Protein AF-A0A3B0N8E3-F1 (afdb_monomer)

Organism: Theileria annulata (NCBI:txid5874)

Solvent-accessible surface area (backbone atoms only — not comparable to full-atom values): 9309 Å² total; per-residue (Å²): 130,85,78,76,80,72,82,86,49,81,41,72,20,71,66,46,50,49,55,59,74,58,39,76,48,77,34,85,75,50,71,50,40,53,53,11,42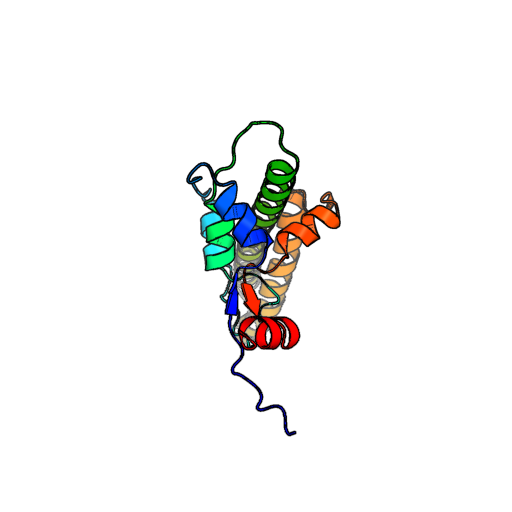,71,71,38,75,70,74,89,73,95,67,61,69,57,64,37,39,69,52,51,48,58,54,53,32,47,24,66,68,90,67,96,42,75,65,56,51,53,53,48,41,20,35,51,38,40,45,41,58,28,31,18,45,46,32,18,51,49,20,22,52,50,31,36,51,50,43,54,59,72,43,61,90,52,57,69,68,56,48,67,64,48,36,62,60,42,18,51,50,21,23,55,51,16,37,52,51,19,32,54,75,62,43,57,79,77,54,54,70,64,42,55,48,53,40,46,57,34,50,38,34,67,60,50,72,66,57,48,50,62,69,62,75,108

Radius of gyration: 21.3 Å; Cα contacts (8 Å, |Δi|>4): 200; chains: 1; bounding box: 49×53×56 Å

pLDDT: mean 91.15, std 8.38, range [44.16, 97.12]

Sequence (170 aa):
MEKTKLPSVVVPSDVTICENLYSTGTRELTLMEKLGLLLTPNPVRFNYTKNDRLELQSVLTKKYSDDPDYITDILLKRQKSISKQVSAKVFSLVGFLGSTVLTLYSLRYHSIKTKVLVTPFSSYFGYLVGQQAGNLYYGRWSEYGQERALGKLPAKRFLTQEEIDQYSNK

Structure (mmCIF, N/CA/C/O backbone):
data_AF-A0A3B0N8E3-F1
#
_entry.id   AF-A0A3B0N8E3-F1
#
loop_
_atom_site.group_PDB
_atom_site.id
_atom_site.type_symbol
_atom_site.label_atom_id
_atom_site.label_alt_id
_atom_site.label_comp_id
_atom_site.label_asym_id
_atom_site.label_entity_id
_atom_site.label_seq_id
_atom_site.pdbx_PDB_ins_code
_atom_site.Cartn_x
_atom_site.Cartn_y
_atom_site.Cartn_z
_atom_site.occupancy
_atom_site.B_iso_or_equiv
_atom_site.auth_seq_id
_atom_site.auth_comp_id
_atom_site.auth_asym_id
_atom_site.auth_atom_id
_atom_site.pdbx_PDB_model_num
ATOM 1 N N . MET A 1 1 ? -19.081 -38.202 18.956 1.00 44.16 1 MET A N 1
ATOM 2 C CA . MET A 1 1 ? -19.845 -37.121 18.307 1.00 44.16 1 MET A CA 1
ATOM 3 C C . MET A 1 1 ? -18.935 -36.473 17.289 1.00 44.16 1 MET A C 1
ATOM 5 O O . MET A 1 1 ? -17.970 -35.822 17.671 1.00 44.16 1 MET A O 1
ATOM 9 N N . GLU A 1 2 ? -19.167 -36.749 16.012 1.00 48.38 2 GLU A N 1
ATOM 10 C CA . GLU A 1 2 ? -18.473 -36.072 14.920 1.00 48.38 2 GLU A CA 1
ATOM 11 C C . GLU A 1 2 ? -18.925 -34.606 14.955 1.00 48.38 2 GLU A C 1
ATOM 13 O O . GLU A 1 2 ? -20.099 -34.320 14.730 1.00 48.38 2 GLU A O 1
ATOM 18 N N . LYS A 1 3 ? -18.042 -33.683 15.368 1.00 59.16 3 LYS A N 1
ATOM 19 C CA . LYS A 1 3 ? -18.347 -32.248 15.307 1.00 59.16 3 LYS A CA 1
ATOM 20 C C . LYS A 1 3 ? -18.538 -31.909 13.831 1.00 59.16 3 LYS A C 1
ATOM 22 O O . LYS A 1 3 ? -17.559 -31.795 13.095 1.00 59.16 3 LYS A O 1
ATOM 27 N N . THR A 1 4 ? -19.786 -31.777 13.392 1.00 60.94 4 THR A N 1
ATOM 28 C CA . THR A 1 4 ? -20.120 -31.236 12.075 1.00 60.94 4 THR A CA 1
ATOM 29 C C . THR A 1 4 ? -19.433 -29.885 11.946 1.00 60.94 4 THR A C 1
ATOM 31 O O . THR A 1 4 ? -19.741 -28.956 12.692 1.00 60.94 4 THR A O 1
ATOM 34 N N . LYS A 1 5 ? -18.446 -29.796 11.052 1.00 65.50 5 LYS A N 1
ATOM 35 C CA . LYS A 1 5 ? -17.660 -28.582 10.846 1.00 65.50 5 LYS A CA 1
ATOM 36 C C . LYS A 1 5 ? -18.588 -27.498 10.302 1.00 65.50 5 LYS A C 1
ATOM 38 O O . LYS A 1 5 ? -18.971 -27.539 9.135 1.00 65.50 5 LYS A O 1
ATOM 43 N N . LEU A 1 6 ? -18.983 -26.571 11.169 1.00 67.06 6 LEU A N 1
ATOM 44 C CA . LEU A 1 6 ? -19.805 -25.426 10.792 1.00 67.06 6 LEU A CA 1
ATOM 45 C C . LEU A 1 6 ? -19.071 -24.586 9.726 1.00 67.06 6 LEU A C 1
ATOM 47 O O . LEU A 1 6 ? -17.834 -24.548 9.711 1.00 67.06 6 LEU A O 1
ATOM 51 N N . PRO A 1 7 ? -19.804 -23.943 8.800 1.00 75.62 7 PRO A N 1
ATOM 52 C CA . PRO A 1 7 ? -19.192 -23.126 7.760 1.00 75.62 7 PRO A CA 1
ATOM 53 C C . PRO A 1 7 ? -18.408 -21.956 8.373 1.00 75.62 7 PRO A C 1
ATOM 55 O O . PRO A 1 7 ? -18.846 -21.332 9.337 1.00 75.62 7 PRO A O 1
ATOM 58 N N . SER A 1 8 ? -17.243 -21.639 7.802 1.00 81.00 8 SER A N 1
ATOM 59 C CA . SER A 1 8 ? -16.392 -20.548 8.289 1.00 81.00 8 SER A CA 1
ATOM 60 C C . SER A 1 8 ? -17.045 -19.186 8.041 1.00 81.00 8 SER A C 1
ATOM 62 O O . SER A 1 8 ? -17.257 -18.803 6.888 1.00 81.00 8 SER A O 1
ATOM 64 N N . VAL A 1 9 ? -17.312 -18.433 9.108 1.00 87.06 9 VAL A N 1
ATOM 65 C CA . VAL A 1 9 ? -17.920 -17.095 9.040 1.00 87.06 9 VAL A CA 1
ATOM 66 C C . VAL A 1 9 ? -16.835 -16.015 9.044 1.00 87.06 9 VAL A C 1
ATOM 68 O O . VAL A 1 9 ? -15.879 -16.085 9.820 1.00 87.06 9 VAL A O 1
ATOM 71 N N . VAL A 1 10 ? -16.977 -15.012 8.171 1.00 90.25 10 VAL A N 1
ATOM 72 C CA . VAL A 1 10 ? -16.068 -13.856 8.071 1.00 90.25 10 VAL A CA 1
ATOM 73 C C . VAL A 1 10 ? -16.615 -12.695 8.891 1.00 90.25 10 VAL A C 1
ATOM 75 O O . VAL A 1 10 ? -17.762 -12.297 8.707 1.00 90.25 10 VAL A O 1
ATOM 78 N N . VAL A 1 11 ? -15.775 -12.118 9.746 1.00 91.75 11 VAL A N 1
ATOM 79 C CA . VAL A 1 11 ? -16.134 -11.033 10.671 1.00 91.75 11 VAL A CA 1
ATOM 80 C C . VAL A 1 11 ? -15.070 -9.926 10.593 1.00 91.75 11 VAL A C 1
ATOM 82 O O . VAL A 1 11 ? -13.907 -10.218 10.280 1.00 91.75 11 VAL A O 1
ATOM 85 N N . PRO A 1 12 ? -15.423 -8.639 10.800 1.00 93.38 12 PRO A N 1
ATOM 86 C CA . PRO A 1 12 ? -14.424 -7.583 10.968 1.00 93.38 12 PRO A CA 1
ATOM 87 C C . PRO A 1 12 ? -13.475 -7.907 12.127 1.00 93.38 12 PRO A C 1
ATOM 89 O O . PRO A 1 12 ? -13.876 -8.492 13.129 1.00 93.38 12 PRO A O 1
ATOM 92 N N . SER A 1 13 ? -12.207 -7.529 11.995 1.00 92.81 13 SER A N 1
ATOM 93 C CA . SER A 1 13 ? -11.279 -7.623 13.119 1.00 92.81 13 SER A CA 1
ATOM 94 C C . SER A 1 13 ? -11.577 -6.547 14.161 1.00 92.81 13 SER A C 1
ATOM 96 O O . SER A 1 13 ? -12.140 -5.498 13.842 1.00 92.81 13 SER A O 1
ATOM 98 N N . ASP A 1 14 ? -11.140 -6.778 15.397 1.00 93.00 14 ASP A N 1
ATOM 99 C CA . ASP A 1 14 ? -11.356 -5.858 16.520 1.00 93.00 14 ASP A CA 1
ATOM 100 C C . ASP A 1 14 ? -10.822 -4.455 16.213 1.00 93.00 14 ASP A C 1
ATOM 102 O O . ASP A 1 14 ? -11.459 -3.456 16.525 1.00 93.00 14 ASP A O 1
ATOM 106 N N . VAL A 1 15 ? -9.699 -4.369 15.493 1.00 93.12 15 VAL A N 1
ATOM 107 C CA . VAL A 1 15 ? -9.143 -3.090 15.033 1.00 93.12 15 VAL A CA 1
ATOM 108 C C . VAL A 1 15 ? -10.120 -2.370 14.113 1.00 93.12 15 VAL A C 1
ATOM 110 O O . VAL A 1 15 ? -10.340 -1.178 14.280 1.00 93.12 15 VAL A O 1
ATOM 113 N N . THR A 1 16 ? -10.741 -3.070 13.165 1.00 94.31 16 THR A N 1
ATOM 114 C CA . THR A 1 16 ? -11.735 -2.469 12.267 1.00 94.31 16 THR A CA 1
ATOM 115 C C . THR A 1 16 ? -13.002 -2.048 13.008 1.00 94.31 16 THR A C 1
ATOM 117 O O . THR A 1 16 ? -13.593 -1.028 12.650 1.00 94.31 16 THR A O 1
ATOM 120 N N . ILE A 1 17 ? -13.3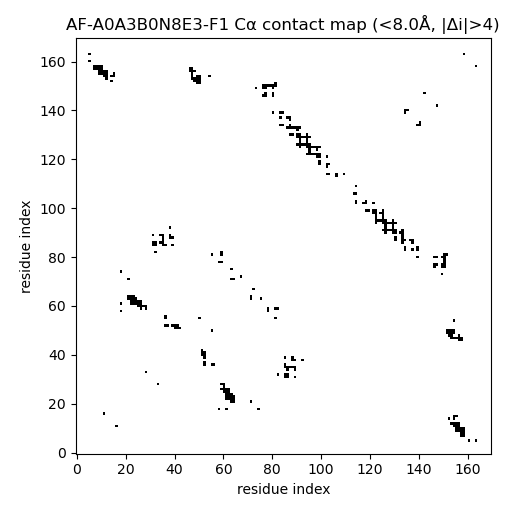89 -2.776 14.059 1.00 95.25 17 ILE A N 1
ATOM 121 C CA . ILE A 1 17 ? -14.475 -2.367 14.958 1.00 95.25 17 ILE A CA 1
ATOM 122 C C . ILE A 1 17 ? -14.091 -1.064 15.672 1.00 95.25 17 ILE A C 1
ATOM 124 O O . ILE A 1 17 ? -14.828 -0.086 15.563 1.00 95.25 17 ILE A O 1
ATOM 128 N N . CYS A 1 18 ? -12.914 -0.998 16.302 1.00 94.44 18 CYS A N 1
ATOM 129 C CA . CYS A 1 18 ? -12.414 0.213 16.960 1.00 94.44 18 CYS A CA 1
ATOM 130 C C . CYS A 1 18 ? -12.315 1.398 15.993 1.00 94.44 18 CYS A C 1
ATOM 132 O O . CYS A 1 18 ? -12.777 2.490 16.301 1.00 94.44 18 CYS A O 1
ATOM 134 N N . GLU A 1 19 ? -11.780 1.190 14.791 1.00 94.94 19 GLU A N 1
ATOM 135 C CA . GLU A 1 19 ? -11.709 2.237 13.773 1.00 94.94 19 GLU A CA 1
ATOM 136 C C . GLU A 1 19 ? -13.091 2.798 13.411 1.00 94.94 19 GLU A C 1
ATOM 138 O O . GLU A 1 19 ? -13.194 3.974 13.091 1.00 94.94 19 GLU A O 1
ATOM 143 N N . ASN A 1 20 ? -14.141 1.971 13.404 1.00 95.19 20 ASN A N 1
ATOM 144 C CA . ASN A 1 20 ? -15.500 2.435 13.118 1.00 95.19 20 ASN A CA 1
ATOM 145 C C . ASN A 1 20 ? -16.120 3.164 14.318 1.00 95.19 20 ASN A C 1
ATOM 147 O O . ASN A 1 20 ? -16.802 4.161 14.117 1.00 95.19 20 ASN A O 1
ATOM 151 N N . LEU A 1 21 ? -15.869 2.688 15.541 1.00 94.75 21 LEU A N 1
ATOM 152 C CA . LEU A 1 21 ? -16.385 3.299 16.771 1.00 94.75 21 LEU A CA 1
ATOM 153 C C . LEU A 1 21 ? -15.777 4.683 17.036 1.00 94.75 21 LEU A C 1
ATOM 155 O O . LEU A 1 21 ? -16.491 5.594 17.440 1.00 94.75 21 LEU A O 1
ATOM 159 N N . TYR A 1 22 ? -14.476 4.843 16.782 1.00 94.50 22 TYR A N 1
ATOM 160 C CA . TYR A 1 22 ? -13.726 6.076 17.054 1.00 94.50 22 TYR A CA 1
ATOM 161 C C . TYR A 1 22 ? -13.612 7.012 15.836 1.00 94.50 22 TYR A C 1
ATOM 163 O O . TYR A 1 22 ? -12.945 8.045 15.904 1.00 94.50 22 TYR A O 1
ATOM 171 N N . SER A 1 23 ? -14.238 6.674 14.704 1.00 93.38 23 SER A N 1
ATOM 172 C CA . SER A 1 23 ? -14.227 7.519 13.505 1.00 93.38 23 SER A CA 1
ATOM 173 C C . SER A 1 23 ? -15.216 8.677 13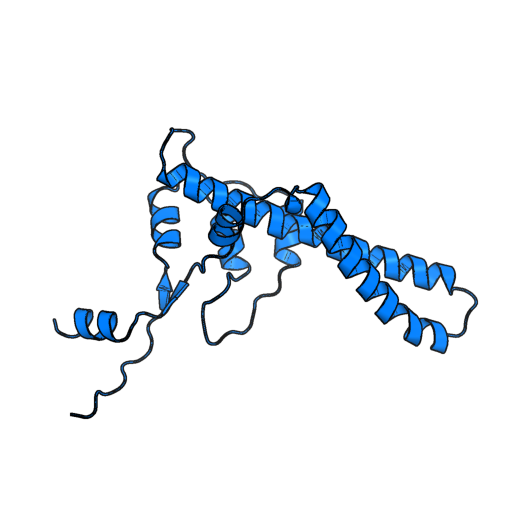.644 1.00 93.38 23 SER A C 1
ATOM 175 O O . SER A 1 23 ? -16.425 8.473 13.680 1.00 93.38 23 SER A O 1
ATOM 177 N N . THR A 1 24 ? -14.711 9.908 13.624 1.00 93.00 24 THR A N 1
ATOM 178 C CA . THR A 1 24 ? -15.513 11.143 13.692 1.00 93.00 24 THR A CA 1
ATOM 179 C C . THR A 1 24 ? -16.054 11.568 12.321 1.00 93.00 24 THR A C 1
ATOM 181 O O . THR A 1 24 ? -16.987 12.361 12.232 1.00 93.00 24 THR A O 1
ATOM 184 N N . GLY A 1 25 ? -15.478 11.064 11.225 1.00 93.12 25 GLY A N 1
ATOM 185 C CA . GLY A 1 25 ? -15.919 11.400 9.870 1.00 93.12 25 GLY A CA 1
ATOM 186 C C . GLY A 1 25 ? -14.997 10.855 8.784 1.00 93.12 25 GLY A C 1
ATOM 187 O O . GLY A 1 25 ? -14.272 9.883 8.998 1.00 93.12 25 GLY A O 1
ATOM 188 N N . THR A 1 26 ? -15.002 11.497 7.615 1.00 94.62 26 THR A N 1
ATOM 189 C CA . THR A 1 26 ? -14.174 11.093 6.470 1.00 94.62 26 THR A CA 1
ATOM 190 C C . THR A 1 26 ? -12.994 12.033 6.237 1.00 94.62 26 THR A C 1
ATOM 192 O O . THR A 1 26 ? -13.125 13.253 6.317 1.00 94.62 26 THR A O 1
ATOM 195 N N . ARG A 1 27 ? -11.840 11.456 5.906 1.00 94.56 27 ARG A N 1
ATOM 196 C CA . ARG A 1 27 ? -10.608 12.125 5.488 1.00 94.56 27 ARG A CA 1
ATOM 197 C C . ARG A 1 27 ? -10.426 11.978 3.977 1.00 94.56 27 ARG A C 1
ATOM 199 O O . ARG A 1 27 ? -10.616 10.897 3.419 1.00 94.56 27 ARG A O 1
ATOM 206 N N . GLU A 1 28 ? -9.986 13.050 3.325 1.00 93.88 28 GLU A N 1
ATOM 207 C CA . GLU A 1 28 ? -9.609 13.005 1.915 1.00 93.88 28 GLU A CA 1
ATOM 208 C C . GLU A 1 28 ? -8.251 12.325 1.698 1.00 93.88 28 GLU A C 1
ATOM 210 O O . GLU A 1 28 ? -7.280 12.541 2.428 1.00 93.88 28 GLU A O 1
ATOM 215 N N . LEU A 1 29 ? -8.188 11.507 0.647 1.00 93.62 29 LEU A N 1
ATOM 216 C CA . LEU A 1 29 ? -6.969 10.822 0.230 1.00 93.62 29 LEU A CA 1
ATOM 217 C C . LEU A 1 29 ? -6.084 11.762 -0.589 1.00 93.62 29 LEU A C 1
ATOM 219 O O . LEU A 1 29 ? -6.542 12.387 -1.553 1.00 93.62 29 LEU A O 1
ATOM 223 N N . THR A 1 30 ? -4.795 11.777 -0.274 1.00 95.00 30 THR A N 1
ATOM 224 C CA . THR A 1 30 ? -3.787 12.481 -1.074 1.00 95.00 30 THR A CA 1
ATOM 225 C C . THR A 1 30 ? -3.607 11.816 -2.443 1.00 95.00 30 THR A C 1
ATOM 227 O O . THR A 1 30 ? -3.899 10.632 -2.628 1.00 95.00 30 THR A O 1
ATOM 230 N N . LEU A 1 31 ? -3.089 12.556 -3.430 1.00 93.88 31 LEU A N 1
ATOM 231 C CA . LEU A 1 31 ? -2.844 12.012 -4.775 1.00 93.88 31 LEU A CA 1
ATOM 232 C C . LEU A 1 31 ? -1.905 10.796 -4.753 1.00 93.88 31 LEU A C 1
ATOM 234 O O . LEU A 1 31 ? -2.146 9.821 -5.461 1.00 93.88 31 LEU A O 1
ATOM 238 N N . MET A 1 32 ? -0.880 10.820 -3.897 1.00 93.75 32 MET A N 1
ATOM 239 C CA . MET A 1 32 ? 0.065 9.708 -3.755 1.00 93.75 32 MET A CA 1
ATOM 240 C C . MET A 1 32 ? -0.586 8.474 -3.126 1.00 93.75 32 MET A C 1
ATOM 242 O O . MET A 1 32 ? -0.300 7.356 -3.547 1.00 93.75 32 MET A O 1
ATOM 246 N N . GLU A 1 33 ? -1.502 8.658 -2.170 1.00 95.38 33 GLU A N 1
ATOM 247 C CA . GLU A 1 33 ? -2.303 7.559 -1.620 1.00 95.38 33 GLU A CA 1
ATOM 248 C C . GLU A 1 33 ? -3.251 6.985 -2.680 1.00 95.38 33 GLU A C 1
ATOM 250 O O . GLU A 1 33 ? -3.312 5.770 -2.845 1.00 95.38 33 GLU A O 1
ATOM 255 N N . LYS A 1 34 ? -3.938 7.831 -3.459 1.00 95.88 34 LYS A N 1
ATOM 256 C CA . LYS A 1 34 ? -4.826 7.383 -4.549 1.00 95.88 34 LYS A CA 1
ATOM 257 C C . LYS A 1 34 ? -4.064 6.570 -5.603 1.00 95.88 34 LYS A C 1
ATOM 259 O O . LYS A 1 34 ? -4.485 5.464 -5.945 1.00 95.88 34 LYS A O 1
ATOM 264 N N . LEU A 1 35 ? -2.925 7.081 -6.078 1.00 94.75 35 LEU A N 1
ATOM 265 C CA . LEU A 1 35 ? -2.071 6.385 -7.047 1.00 94.75 35 LEU A CA 1
ATOM 266 C C . LEU A 1 35 ? -1.475 5.100 -6.458 1.00 94.75 35 LEU A C 1
ATOM 268 O O . LEU A 1 35 ? -1.481 4.057 -7.108 1.00 94.75 35 LEU A O 1
ATOM 272 N N . GLY A 1 36 ? -1.012 5.140 -5.210 1.00 94.25 36 GLY A N 1
ATOM 273 C CA . GLY A 1 36 ? -0.482 3.967 -4.522 1.00 94.25 36 GLY A CA 1
ATOM 274 C C . GLY A 1 36 ? -1.528 2.874 -4.278 1.00 94.25 36 GLY A C 1
ATOM 275 O O . GLY A 1 36 ? -1.208 1.682 -4.345 1.00 94.25 36 GLY A O 1
ATOM 276 N N . LEU A 1 37 ? -2.787 3.251 -4.026 1.00 95.44 37 LEU A N 1
ATOM 277 C CA . LEU A 1 37 ? -3.904 2.312 -3.908 1.00 95.44 37 LEU A CA 1
ATOM 278 C C . LEU A 1 37 ? -4.203 1.677 -5.263 1.00 95.44 37 LEU A C 1
ATOM 280 O O . LEU A 1 37 ? -4.373 0.465 -5.321 1.00 95.44 37 LEU A O 1
ATOM 284 N N . LEU A 1 38 ? -4.197 2.454 -6.350 1.00 94.81 38 LEU A N 1
ATOM 285 C CA . LEU A 1 38 ? -4.357 1.924 -7.708 1.00 94.81 38 LEU A CA 1
ATOM 286 C C . LEU A 1 38 ? -3.267 0.895 -8.052 1.00 94.81 38 LEU A C 1
ATOM 288 O O . LEU A 1 38 ? -3.554 -0.140 -8.643 1.00 94.81 38 LEU A O 1
ATOM 292 N N . LEU A 1 39 ? -2.034 1.150 -7.608 1.00 92.69 39 LEU A N 1
ATOM 293 C CA . LEU A 1 39 ? -0.879 0.253 -7.739 1.00 92.69 39 LEU A CA 1
ATOM 294 C C . LEU A 1 39 ? -0.906 -0.951 -6.787 1.00 92.69 39 LEU A C 1
ATOM 296 O O . LEU A 1 39 ? -0.010 -1.796 -6.821 1.00 92.69 39 LEU A O 1
ATOM 300 N N . THR A 1 40 ? -1.883 -1.028 -5.884 1.00 91.75 40 THR A N 1
ATOM 301 C CA . THR A 1 40 ? -2.011 -2.139 -4.945 1.00 91.75 40 THR A CA 1
ATOM 302 C C . THR A 1 40 ? -2.952 -3.191 -5.516 1.00 91.75 40 THR A C 1
ATOM 304 O O . THR A 1 40 ? -4.157 -2.959 -5.537 1.00 91.75 40 THR A O 1
ATOM 307 N N . PRO A 1 41 ? -2.437 -4.353 -5.959 1.00 87.94 41 PRO A N 1
ATOM 308 C CA . PRO A 1 41 ? -3.303 -5.411 -6.451 1.00 87.94 41 PRO A CA 1
ATOM 309 C C . PRO A 1 41 ? -4.112 -6.011 -5.302 1.00 87.94 41 PRO A C 1
ATOM 311 O O . PRO A 1 41 ? -3.603 -6.164 -4.185 1.00 87.94 41 PRO A O 1
ATOM 314 N N . ASN A 1 42 ? -5.350 -6.396 -5.605 1.00 88.19 42 ASN A N 1
ATOM 315 C CA . ASN A 1 42 ? -6.181 -7.153 -4.682 1.00 88.19 42 ASN A CA 1
ATOM 316 C C . ASN A 1 42 ? -5.670 -8.602 -4.620 1.00 88.19 42 ASN A C 1
ATOM 318 O O . ASN A 1 42 ? -5.628 -9.269 -5.658 1.00 88.19 42 ASN A O 1
ATOM 322 N N . PRO A 1 43 ? -5.250 -9.117 -3.452 1.00 85.75 43 PRO A N 1
ATOM 323 C CA . PRO A 1 43 ? -4.741 -10.477 -3.357 1.00 85.75 43 PRO A CA 1
ATOM 324 C C . PRO A 1 43 ? -5.886 -11.494 -3.441 1.00 85.75 43 PRO A C 1
ATOM 326 O O . PRO A 1 43 ? -6.857 -11.407 -2.690 1.00 85.75 43 PRO A O 1
ATOM 329 N N . VAL A 1 44 ? -5.734 -12.513 -4.290 1.00 85.88 44 VAL A N 1
ATOM 330 C CA . VAL A 1 44 ? -6.588 -13.711 -4.251 1.00 85.88 44 VAL A CA 1
ATOM 331 C C . VAL A 1 44 ? -6.216 -14.505 -3.002 1.00 85.88 44 VAL A C 1
ATOM 333 O O . VAL A 1 44 ? -5.043 -14.832 -2.806 1.00 85.88 44 VAL A O 1
ATOM 336 N N . ARG A 1 45 ? -7.183 -14.772 -2.119 1.00 82.44 45 ARG A N 1
ATOM 337 C CA . ARG A 1 45 ? -6.892 -15.377 -0.815 1.00 82.44 45 ARG A CA 1
ATOM 338 C C . ARG A 1 45 ? -7.986 -16.299 -0.306 1.00 82.44 45 ARG A C 1
ATOM 340 O O . ARG A 1 45 ? -9.167 -16.008 -0.442 1.00 82.44 45 ARG A O 1
ATOM 347 N N . PHE A 1 46 ? -7.534 -17.352 0.369 1.00 82.62 46 PHE A N 1
ATOM 348 C CA . PHE A 1 46 ? -8.359 -18.238 1.190 1.00 82.62 46 PHE A CA 1
ATOM 349 C C . PHE A 1 46 ? -8.383 -17.798 2.660 1.00 82.62 46 PHE A C 1
ATOM 351 O O . PHE A 1 46 ? -9.367 -18.045 3.337 1.00 82.62 46 PHE A O 1
ATOM 358 N N . ASN A 1 47 ? -7.332 -17.101 3.128 1.00 83.69 47 ASN A N 1
ATOM 359 C CA . ASN A 1 47 ? -7.177 -16.607 4.501 1.00 83.69 47 ASN A CA 1
ATOM 360 C C . ASN A 1 47 ? -6.960 -15.089 4.564 1.00 83.69 47 ASN A C 1
ATOM 362 O O . ASN A 1 47 ? -6.194 -14.528 3.777 1.00 83.69 47 ASN A O 1
ATOM 366 N N . TYR A 1 48 ? -7.580 -14.425 5.544 1.00 85.31 48 TYR A N 1
ATOM 367 C CA . TYR A 1 48 ? -7.457 -12.980 5.770 1.00 85.31 48 TYR A CA 1
ATOM 368 C C . TYR A 1 48 ? -6.239 -12.642 6.642 1.00 85.31 48 TYR A C 1
ATOM 370 O O . TYR A 1 48 ? -6.358 -12.337 7.822 1.00 85.31 48 TYR A O 1
ATOM 378 N N . THR A 1 49 ? -5.040 -12.715 6.060 1.00 85.06 49 THR A N 1
ATOM 379 C CA . THR A 1 49 ? -3.779 -12.376 6.757 1.00 85.06 49 THR A CA 1
ATOM 380 C C . THR A 1 49 ? -3.222 -11.000 6.398 1.00 85.06 49 THR A C 1
ATOM 382 O O . THR A 1 49 ? -2.360 -10.479 7.100 1.00 85.06 49 THR A O 1
ATOM 385 N N . LYS A 1 50 ? -3.675 -10.407 5.290 1.00 86.81 50 LYS A N 1
ATOM 386 C CA . LYS A 1 50 ? -3.196 -9.119 4.768 1.00 86.81 50 LYS A CA 1
ATOM 387 C C . LYS A 1 50 ? -4.385 -8.256 4.373 1.00 86.81 50 LYS A C 1
ATOM 389 O O . LYS A 1 50 ? -5.418 -8.791 3.991 1.00 86.81 50 LYS A O 1
ATOM 394 N N . ASN A 1 51 ? -4.211 -6.940 4.389 1.00 90.50 51 ASN A N 1
ATOM 395 C CA . ASN A 1 51 ? -5.244 -6.013 3.932 1.00 90.50 51 ASN A CA 1
ATOM 396 C C . ASN A 1 51 ? -5.367 -6.014 2.401 1.00 90.50 51 ASN A C 1
ATOM 398 O O . ASN A 1 51 ? -4.362 -6.075 1.689 1.00 90.50 51 ASN A O 1
ATOM 402 N N . ASP A 1 52 ? -6.604 -5.974 1.911 1.00 91.56 52 ASP A N 1
ATOM 403 C CA . ASP A 1 52 ? -6.939 -5.702 0.510 1.00 91.56 52 ASP A CA 1
ATOM 404 C C . ASP A 1 52 ? -6.869 -4.197 0.197 1.00 91.56 52 ASP A C 1
ATOM 406 O O . ASP A 1 52 ? -6.875 -3.367 1.105 1.00 91.56 52 ASP A O 1
ATOM 410 N N . ARG A 1 53 ? -6.854 -3.815 -1.083 1.00 93.50 53 ARG A N 1
ATOM 411 C CA . ARG A 1 53 ? -6.891 -2.407 -1.508 1.00 93.50 53 ARG A CA 1
ATOM 412 C C . ARG A 1 53 ? -8.087 -1.659 -0.926 1.00 93.50 53 ARG A C 1
ATOM 414 O O . ARG A 1 53 ? -7.911 -0.550 -0.434 1.00 93.50 53 ARG A O 1
ATOM 421 N N . LEU A 1 54 ? -9.280 -2.258 -0.967 1.00 93.00 54 LEU A N 1
ATOM 422 C CA . LEU A 1 54 ? -10.499 -1.631 -0.443 1.00 93.00 54 LEU A CA 1
ATOM 423 C C . LEU A 1 54 ? -10.438 -1.483 1.082 1.00 93.00 54 LEU A C 1
ATOM 425 O O . LEU A 1 54 ? -10.877 -0.476 1.628 1.00 93.00 54 LEU A O 1
ATOM 429 N N . GLU A 1 55 ? -9.835 -2.457 1.764 1.00 93.31 55 GLU A N 1
ATOM 430 C CA . GLU A 1 55 ? -9.618 -2.409 3.211 1.00 93.31 55 GLU A CA 1
ATOM 431 C C . GLU A 1 55 ? -8.619 -1.298 3.565 1.00 93.31 55 GLU A C 1
ATOM 433 O O . GLU A 1 55 ? -8.916 -0.461 4.412 1.00 93.31 55 GLU A O 1
ATOM 438 N N . LEU A 1 56 ? -7.486 -1.198 2.859 1.00 95.50 56 LEU A N 1
ATOM 439 C CA . LEU A 1 56 ? -6.526 -0.101 3.034 1.00 95.50 56 LEU A CA 1
ATOM 440 C C . LEU A 1 56 ? -7.164 1.265 2.759 1.00 95.50 56 LEU A C 1
ATOM 442 O O . LEU A 1 56 ? -6.957 2.203 3.527 1.00 95.50 56 LEU A O 1
ATOM 446 N N . GLN A 1 57 ? -7.961 1.370 1.693 1.00 95.81 57 GLN A N 1
ATOM 447 C CA . GLN A 1 57 ? -8.705 2.583 1.371 1.00 95.81 57 GLN A CA 1
ATOM 448 C C . GLN A 1 57 ? -9.645 2.963 2.517 1.00 95.81 57 GLN A C 1
ATOM 450 O O . GLN A 1 57 ? -9.618 4.113 2.940 1.00 95.81 57 GLN A O 1
ATOM 455 N N . SER A 1 58 ? -10.398 2.001 3.064 1.00 95.12 58 SER A N 1
ATOM 456 C CA . SER A 1 58 ? -11.338 2.252 4.162 1.00 95.12 58 SER A CA 1
ATOM 457 C C . SER A 1 58 ? -10.659 2.792 5.424 1.00 95.12 58 SER A C 1
ATOM 459 O O . SER A 1 58 ? -11.224 3.652 6.091 1.00 95.12 58 SER A O 1
ATOM 461 N N . VAL A 1 59 ? -9.433 2.347 5.730 1.00 95.81 59 VAL A N 1
ATOM 462 C CA . VAL A 1 59 ? -8.658 2.858 6.874 1.00 95.81 59 VAL A CA 1
ATOM 463 C C . VAL A 1 59 ? -8.155 4.277 6.601 1.00 95.81 59 VAL A C 1
ATOM 465 O O . VAL A 1 59 ? -8.195 5.139 7.478 1.00 95.81 59 VAL A O 1
ATOM 468 N N . LEU A 1 60 ? -7.687 4.547 5.380 1.00 96.31 60 LEU A N 1
ATOM 469 C CA . LEU A 1 60 ? -7.152 5.857 4.999 1.00 96.31 60 LEU A CA 1
ATOM 470 C C . LEU A 1 60 ? -8.228 6.946 4.901 1.00 96.31 60 LEU A C 1
ATOM 472 O O . LEU A 1 60 ? -7.931 8.112 5.147 1.00 96.31 60 LEU A O 1
ATOM 476 N N . THR A 1 61 ? -9.466 6.578 4.573 1.00 96.75 61 THR A N 1
ATOM 477 C CA . THR A 1 61 ? -10.587 7.521 4.476 1.00 96.75 61 THR A CA 1
ATOM 478 C C . THR A 1 61 ? -11.216 7.876 5.818 1.00 96.75 61 THR A C 1
ATOM 480 O O . THR A 1 61 ? -12.102 8.720 5.836 1.00 96.75 61 THR A O 1
ATOM 483 N N . LYS A 1 62 ? -10.823 7.257 6.936 1.00 96.06 62 LYS A N 1
ATOM 484 C CA . LYS A 1 62 ? -11.378 7.588 8.261 1.00 96.06 62 LYS A CA 1
ATOM 485 C C . LYS A 1 62 ? -10.704 8.826 8.848 1.00 96.06 62 LYS A C 1
ATOM 487 O O . LYS A 1 62 ? -9.490 8.998 8.723 1.00 96.06 62 LYS A O 1
ATOM 492 N N . LYS A 1 63 ? -11.488 9.687 9.491 1.00 95.88 63 LYS A N 1
ATOM 493 C CA . LYS A 1 63 ? -11.006 10.827 10.277 1.00 95.88 63 LYS A CA 1
ATOM 494 C C . LYS A 1 63 ? -11.201 10.518 11.760 1.00 95.88 63 LYS A C 1
ATOM 496 O O . LYS A 1 63 ? -12.278 10.075 12.148 1.00 95.88 63 LYS A O 1
ATOM 501 N N . TYR A 1 64 ? -10.175 10.777 12.558 1.00 94.31 64 TYR A N 1
ATOM 502 C CA . TYR A 1 64 ? -10.202 10.636 14.014 1.00 94.31 64 TYR A CA 1
ATOM 503 C C . TYR A 1 64 ? -10.244 12.020 14.672 1.00 94.31 64 TYR A C 1
ATOM 505 O O . TYR A 1 64 ? -9.939 13.016 14.007 1.00 94.31 64 TYR A O 1
ATOM 513 N N . SER A 1 65 ? -10.659 12.081 15.937 1.00 90.31 65 SER A N 1
ATOM 514 C CA . SER A 1 65 ? -10.605 13.307 16.734 1.00 90.31 65 SER A CA 1
ATOM 515 C C . SER A 1 65 ? -9.156 13.680 17.059 1.00 90.31 65 SER A C 1
ATOM 517 O O . SER A 1 65 ? -8.285 12.813 17.141 1.00 90.31 65 SER A O 1
ATOM 519 N N . ASP A 1 66 ? -8.915 14.978 17.253 1.00 86.94 66 ASP A N 1
ATOM 520 C CA . ASP A 1 66 ? -7.618 15.501 17.705 1.00 86.94 66 ASP A CA 1
ATOM 521 C C . ASP A 1 66 ? -7.462 15.417 19.238 1.00 86.94 66 ASP A C 1
ATOM 523 O O . ASP A 1 66 ? -6.414 15.767 19.782 1.00 86.94 66 ASP A O 1
ATOM 527 N N . ASP A 1 67 ? -8.499 14.950 19.939 1.00 88.62 67 ASP A N 1
ATOM 528 C CA . ASP A 1 67 ? -8.487 14.787 21.388 1.00 88.62 67 ASP A CA 1
ATOM 529 C C . ASP A 1 67 ? -7.484 13.698 21.811 1.00 88.62 67 ASP A C 1
ATOM 531 O O . ASP A 1 67 ? -7.402 12.644 21.165 1.00 88.62 67 ASP A O 1
ATOM 535 N N . PRO A 1 68 ? -6.727 13.916 22.904 1.00 82.75 68 PRO A N 1
ATOM 536 C CA . PRO A 1 68 ? -5.703 12.983 23.353 1.00 82.75 68 PRO A CA 1
ATOM 537 C C . PRO A 1 68 ? -6.340 11.726 23.960 1.00 82.75 68 PRO A C 1
ATOM 539 O O . PRO A 1 68 ? -6.615 11.666 25.157 1.00 82.75 68 PRO A O 1
ATOM 542 N N . ASP A 1 69 ? -6.542 10.707 23.127 1.00 92.12 69 ASP A N 1
ATOM 543 C CA . ASP A 1 69 ? -6.950 9.362 23.528 1.00 92.12 69 ASP A CA 1
ATOM 544 C C . ASP A 1 69 ? -5.919 8.321 23.056 1.00 92.12 69 ASP A C 1
ATOM 546 O O . ASP A 1 69 ? -5.325 8.407 21.978 1.00 92.12 69 ASP A O 1
ATOM 550 N N . TYR A 1 70 ? -5.677 7.310 23.889 1.00 92.81 70 TYR A N 1
ATOM 551 C CA . TYR A 1 70 ? -4.706 6.257 23.597 1.00 92.81 70 TYR A CA 1
ATOM 552 C C . TYR A 1 70 ? -5.146 5.401 22.405 1.00 92.81 70 TYR A C 1
ATOM 554 O O . TYR A 1 70 ? -4.310 4.947 21.620 1.00 92.81 70 TYR A O 1
ATOM 562 N N . ILE A 1 71 ? -6.454 5.175 22.255 1.00 93.31 71 ILE A N 1
ATOM 563 C CA . ILE A 1 71 ? -6.990 4.366 21.156 1.00 93.31 71 ILE A CA 1
ATOM 564 C C . ILE A 1 71 ? -6.868 5.131 19.838 1.00 93.31 71 ILE A C 1
ATOM 566 O O . ILE A 1 71 ? -6.383 4.566 18.854 1.00 93.31 71 ILE A O 1
ATOM 570 N N . THR A 1 72 ? -7.225 6.417 19.813 1.00 93.69 72 THR A N 1
ATOM 571 C CA . THR A 1 72 ? -7.092 7.249 18.607 1.00 93.69 72 THR A CA 1
ATOM 572 C C . THR A 1 72 ? -5.633 7.373 18.161 1.00 93.69 72 THR A C 1
ATOM 574 O O . THR A 1 72 ? -5.371 7.244 16.964 1.00 93.69 72 THR A O 1
ATOM 577 N N . ASP A 1 73 ? -4.664 7.485 19.080 1.00 94.00 73 ASP A N 1
ATOM 578 C CA . ASP A 1 73 ? -3.228 7.490 18.744 1.00 94.00 73 ASP A CA 1
ATOM 579 C C . ASP A 1 73 ? -2.782 6.185 18.053 1.00 94.00 73 ASP A C 1
ATOM 581 O O . ASP A 1 73 ? -2.091 6.205 17.028 1.00 94.00 73 ASP A O 1
ATOM 585 N N . ILE A 1 74 ? -3.234 5.024 18.540 1.00 94.19 74 ILE A N 1
ATOM 586 C CA . ILE A 1 74 ? -2.947 3.726 17.901 1.00 94.19 74 ILE A CA 1
ATOM 587 C C . ILE A 1 74 ? -3.527 3.674 16.479 1.00 94.19 74 ILE A C 1
ATOM 589 O O . ILE A 1 74 ? -2.853 3.226 15.541 1.00 94.19 74 ILE A O 1
ATOM 593 N N . LEU A 1 75 ? -4.763 4.146 16.302 1.00 94.56 75 LEU A N 1
ATOM 594 C CA . LEU A 1 75 ? -5.441 4.176 15.005 1.00 94.56 75 LEU A CA 1
ATOM 595 C C . LEU A 1 75 ? -4.773 5.158 14.030 1.00 94.56 75 LEU A C 1
ATOM 597 O O . LEU A 1 75 ? -4.599 4.835 12.850 1.00 94.56 75 LEU A O 1
ATOM 601 N N . LEU A 1 76 ? -4.311 6.309 14.522 1.00 94.69 76 LEU A N 1
ATOM 602 C CA . LEU A 1 76 ? -3.543 7.290 13.754 1.00 94.69 76 LEU A CA 1
ATOM 603 C C . LEU A 1 76 ? -2.184 6.732 13.323 1.00 94.69 76 LEU A C 1
ATOM 605 O O . LEU A 1 76 ? -1.814 6.858 12.153 1.00 94.69 76 LEU A O 1
ATOM 609 N N . LYS A 1 77 ? -1.457 6.045 14.213 1.00 94.56 77 LYS A N 1
ATOM 610 C CA . LYS A 1 77 ? -0.194 5.360 13.877 1.00 94.56 77 LYS A CA 1
ATOM 611 C C . LYS A 1 77 ? -0.397 4.298 12.802 1.00 94.56 77 LYS A C 1
ATOM 613 O O . LYS A 1 77 ? 0.365 4.242 11.832 1.00 94.56 77 LYS A O 1
ATOM 618 N N . ARG A 1 78 ? -1.463 3.500 12.917 1.00 94.88 78 ARG A N 1
ATOM 619 C CA . ARG A 1 78 ? -1.863 2.533 11.885 1.00 94.88 78 ARG A CA 1
ATOM 620 C C . ARG A 1 78 ? -2.151 3.225 10.551 1.00 94.88 78 ARG A C 1
ATOM 622 O O . ARG A 1 78 ? -1.592 2.816 9.530 1.00 94.88 78 ARG A O 1
ATOM 629 N N . GLN A 1 79 ? -2.960 4.286 10.551 1.00 95.50 79 GLN A N 1
ATOM 630 C CA . GLN A 1 79 ? -3.288 5.045 9.342 1.00 95.50 79 GLN A CA 1
ATOM 631 C C . GLN A 1 79 ? -2.033 5.657 8.699 1.00 95.50 79 GLN A C 1
ATOM 633 O O . GLN A 1 79 ? -1.866 5.580 7.482 1.00 95.50 79 GLN A O 1
ATOM 638 N N . LYS A 1 80 ? -1.114 6.203 9.503 1.00 95.12 80 LYS A N 1
ATOM 639 C CA . LYS A 1 80 ? 0.154 6.791 9.047 1.00 95.12 80 LYS A CA 1
ATOM 640 C C . LYS A 1 80 ? 1.086 5.748 8.429 1.00 95.12 80 LYS A C 1
ATOM 642 O O . LYS A 1 80 ? 1.656 6.003 7.368 1.00 95.12 80 LYS A O 1
ATOM 647 N N . SER A 1 81 ? 1.202 4.566 9.036 1.00 95.88 81 SER A N 1
ATOM 648 C CA . SER A 1 81 ? 2.008 3.473 8.475 1.00 95.88 81 SER A CA 1
ATOM 649 C C . SER A 1 81 ? 1.433 2.970 7.143 1.00 95.88 81 SER A C 1
ATOM 651 O O . SER A 1 81 ? 2.178 2.774 6.177 1.00 95.88 81 SER A O 1
ATOM 653 N N . ILE A 1 82 ? 0.102 2.835 7.047 1.00 96.06 82 ILE A N 1
ATOM 654 C CA . ILE A 1 82 ? -0.579 2.470 5.795 1.00 96.06 82 ILE A CA 1
ATOM 655 C C . ILE A 1 82 ? -0.389 3.558 4.731 1.00 96.06 82 ILE A C 1
ATOM 657 O O . ILE A 1 82 ? -0.055 3.237 3.591 1.00 96.06 82 ILE A O 1
ATOM 661 N N . SER A 1 83 ? -0.539 4.831 5.101 1.00 95.94 83 SER A N 1
ATOM 662 C CA . SER A 1 83 ? -0.362 5.981 4.205 1.00 95.94 83 SER A CA 1
ATOM 663 C C . SER A 1 83 ? 1.018 5.953 3.552 1.00 95.94 83 SER A C 1
ATOM 665 O O . SER A 1 83 ? 1.118 5.885 2.327 1.00 95.94 83 SER A O 1
ATOM 667 N N . LYS A 1 84 ? 2.078 5.849 4.365 1.00 95.62 84 LYS A N 1
ATOM 668 C CA . LYS A 1 84 ? 3.460 5.727 3.882 1.00 95.62 84 LYS A CA 1
ATOM 669 C C . LYS A 1 84 ? 3.686 4.467 3.051 1.00 95.62 84 LYS A C 1
ATOM 671 O O . LYS A 1 84 ? 4.461 4.481 2.097 1.00 95.62 84 LYS A O 1
ATOM 676 N N . GLN A 1 85 ? 3.053 3.347 3.410 1.00 94.75 85 GLN A N 1
ATOM 677 C CA . GLN A 1 85 ? 3.173 2.107 2.643 1.00 94.75 85 GLN A CA 1
ATOM 678 C C . GLN A 1 85 ? 2.612 2.248 1.233 1.00 94.75 85 GLN A C 1
ATOM 680 O O . GLN A 1 85 ? 3.226 1.764 0.282 1.00 94.75 85 GLN A O 1
ATOM 685 N N . VAL A 1 86 ? 1.428 2.838 1.126 1.00 95.44 86 VAL A N 1
ATOM 686 C CA . VAL A 1 86 ? 0.709 3.021 -0.129 1.00 95.44 86 VAL A CA 1
ATOM 687 C C . VAL A 1 86 ? 1.434 4.057 -0.983 1.00 95.44 86 VAL A C 1
ATOM 689 O O . VAL A 1 86 ? 1.742 3.776 -2.139 1.00 95.44 86 VAL A O 1
ATOM 692 N N . SER A 1 87 ? 1.792 5.203 -0.407 1.00 95.38 87 SER A N 1
ATOM 693 C CA . SER A 1 87 ? 2.475 6.280 -1.123 1.00 95.38 87 SER A CA 1
ATOM 694 C C . SER A 1 87 ? 3.862 5.866 -1.636 1.00 95.38 87 SER A C 1
ATOM 696 O O . SER A 1 87 ? 4.222 6.185 -2.770 1.00 95.38 87 SER A O 1
ATOM 698 N N . ALA A 1 88 ? 4.613 5.061 -0.875 1.00 94.62 88 ALA A N 1
ATOM 699 C CA . ALA A 1 88 ? 5.919 4.554 -1.301 1.00 94.62 88 ALA A CA 1
ATOM 700 C C . ALA A 1 88 ? 5.854 3.679 -2.569 1.00 94.62 88 ALA A C 1
ATOM 702 O O . ALA A 1 88 ? 6.843 3.592 -3.293 1.00 94.62 88 ALA A O 1
ATOM 703 N N . LYS A 1 89 ? 4.706 3.060 -2.889 1.00 94.62 89 LYS A N 1
ATOM 704 C CA . LYS A 1 89 ? 4.568 2.242 -4.109 1.00 94.62 89 LYS A CA 1
ATOM 705 C C . LYS A 1 89 ? 4.657 3.051 -5.396 1.00 94.62 89 LYS A C 1
ATOM 707 O O . LYS A 1 89 ? 5.070 2.506 -6.418 1.00 94.62 89 LYS A O 1
ATOM 712 N N . VAL A 1 90 ? 4.303 4.337 -5.356 1.00 96.31 90 VAL A N 1
ATOM 713 C CA . VAL A 1 90 ? 4.432 5.224 -6.520 1.00 96.31 90 VAL A CA 1
ATOM 714 C C . VAL A 1 90 ? 5.895 5.298 -6.960 1.00 96.31 90 VAL A C 1
ATOM 716 O O . VAL A 1 90 ? 6.183 5.213 -8.149 1.00 96.31 90 VAL A O 1
ATOM 719 N N . PHE A 1 91 ? 6.832 5.328 -6.010 1.00 95.88 91 PHE A N 1
ATOM 720 C CA . PHE A 1 91 ? 8.265 5.317 -6.307 1.00 95.88 91 PHE A CA 1
ATOM 721 C C . PHE A 1 91 ? 8.726 4.001 -6.938 1.00 95.88 91 PHE A C 1
ATOM 723 O O . PHE A 1 91 ? 9.600 4.018 -7.799 1.00 95.88 91 PHE A O 1
ATOM 730 N N . SER A 1 92 ? 8.123 2.865 -6.576 1.00 95.12 92 SER A N 1
ATOM 731 C CA . SER A 1 92 ? 8.396 1.588 -7.245 1.00 95.12 92 SER A CA 1
ATOM 732 C C . SER A 1 92 ? 7.952 1.607 -8.710 1.00 95.12 92 SER A C 1
ATOM 734 O O . SER A 1 92 ? 8.688 1.132 -9.574 1.00 95.12 92 SER A O 1
ATOM 736 N N . LEU A 1 93 ? 6.790 2.203 -9.012 1.00 95.12 93 LEU A N 1
ATOM 737 C CA . LEU A 1 93 ? 6.339 2.393 -10.396 1.00 95.12 93 LEU A CA 1
ATOM 738 C C . LEU A 1 93 ? 7.268 3.341 -11.162 1.00 95.12 93 LEU A C 1
ATOM 740 O O . LEU A 1 93 ? 7.669 3.032 -12.281 1.00 95.12 93 LEU A O 1
ATOM 744 N N . VAL A 1 94 ? 7.627 4.479 -10.566 1.00 96.06 94 VAL A N 1
ATOM 745 C CA . VAL A 1 94 ? 8.540 5.454 -11.181 1.00 96.06 94 VAL A CA 1
ATOM 746 C C . VAL A 1 94 ? 9.908 4.826 -11.438 1.00 96.06 94 VAL A C 1
ATOM 748 O O . VAL A 1 94 ? 10.460 5.008 -12.517 1.00 96.06 94 VAL A O 1
ATOM 751 N N . GLY A 1 95 ? 10.429 4.037 -10.497 1.00 96.19 95 GLY A N 1
ATOM 752 C CA . GLY A 1 95 ? 11.678 3.299 -10.670 1.00 96.19 95 GLY A CA 1
ATOM 753 C C . GLY A 1 95 ? 11.603 2.286 -11.813 1.00 96.19 95 GLY A C 1
ATOM 754 O O . GLY A 1 95 ? 12.507 2.245 -12.644 1.00 96.19 95 GLY A O 1
ATOM 755 N N . PHE A 1 96 ? 10.505 1.528 -11.903 1.00 96.88 96 PHE A N 1
ATOM 756 C CA . PHE A 1 96 ? 10.251 0.585 -12.996 1.00 96.88 96 PHE A CA 1
ATOM 757 C C . PHE A 1 96 ? 10.187 1.275 -14.365 1.00 96.88 96 PHE A C 1
ATOM 759 O O . PHE A 1 96 ? 10.860 0.862 -15.311 1.00 96.88 96 PHE A O 1
ATOM 766 N N . LEU A 1 97 ? 9.385 2.336 -14.488 1.00 96.69 97 LEU A N 1
ATOM 767 C CA . LEU A 1 97 ? 9.230 3.076 -15.743 1.00 96.69 97 LEU A CA 1
ATOM 768 C C . LEU A 1 97 ? 10.526 3.797 -16.118 1.00 96.69 97 LEU A C 1
ATOM 770 O O . LEU A 1 97 ? 10.951 3.736 -17.270 1.00 96.69 97 LEU A O 1
ATOM 774 N N . GLY A 1 98 ? 11.183 4.419 -15.139 1.00 96.50 98 GLY A N 1
ATOM 775 C CA . GLY A 1 98 ? 12.443 5.127 -15.314 1.00 96.50 98 GLY A CA 1
ATOM 776 C C . GLY A 1 98 ? 13.545 4.216 -15.844 1.00 96.50 98 GLY A C 1
ATOM 777 O O . GLY A 1 98 ? 14.169 4.552 -16.848 1.00 96.50 98 GLY A O 1
ATOM 778 N N . SER A 1 99 ? 13.751 3.037 -15.247 1.00 96.25 99 SER A N 1
ATOM 779 C CA . SER A 1 99 ? 14.769 2.098 -15.738 1.00 96.25 99 SER A CA 1
ATOM 780 C C . SER A 1 99 ? 14.398 1.470 -17.083 1.00 96.25 99 SER A C 1
ATOM 782 O O . SER A 1 99 ? 15.271 1.264 -17.927 1.00 96.25 99 SER A O 1
ATOM 784 N N . THR A 1 100 ? 13.110 1.233 -17.341 1.00 95.94 100 THR A N 1
ATOM 785 C CA . THR A 1 100 ? 12.632 0.750 -18.647 1.00 95.94 100 THR A CA 1
ATOM 786 C C . THR A 1 100 ? 12.932 1.764 -19.752 1.00 95.94 100 THR A C 1
ATOM 788 O O . THR A 1 100 ? 13.527 1.417 -20.770 1.00 95.94 100 THR A O 1
ATOM 791 N N . VAL A 1 101 ? 12.583 3.036 -19.549 1.00 96.56 101 VAL A N 1
ATOM 792 C CA . VAL A 1 101 ? 12.855 4.100 -20.527 1.00 96.56 101 VAL A CA 1
ATOM 793 C C . VAL A 1 101 ? 14.359 4.316 -20.686 1.00 96.56 101 VAL A C 1
ATOM 795 O O . VAL A 1 101 ? 14.847 4.391 -21.813 1.00 96.56 101 VAL A O 1
ATOM 798 N N . LEU A 1 102 ? 15.107 4.346 -19.578 1.00 95.62 102 LEU A N 1
ATOM 799 C CA . LEU A 1 102 ? 16.560 4.510 -19.594 1.00 95.62 102 LEU A CA 1
ATOM 800 C C . LEU A 1 102 ? 17.246 3.389 -20.382 1.00 95.62 102 LEU A C 1
ATOM 802 O O . LEU A 1 102 ? 18.142 3.660 -21.181 1.00 95.62 102 LEU A O 1
ATOM 806 N N . THR A 1 103 ? 16.815 2.138 -20.208 1.00 94.19 103 THR A N 1
ATOM 807 C CA . THR A 1 103 ? 17.392 1.009 -20.951 1.00 94.19 103 THR A CA 1
ATOM 808 C C . THR A 1 103 ? 17.017 1.000 -22.415 1.00 94.19 103 THR A C 1
ATOM 810 O O . THR A 1 103 ? 17.889 0.760 -23.246 1.00 94.19 103 THR A O 1
ATOM 813 N N . LEU A 1 104 ? 15.769 1.310 -22.764 1.00 94.38 104 LEU A N 1
ATOM 814 C CA . LEU A 1 104 ? 15.365 1.423 -24.166 1.00 94.38 104 LEU A CA 1
ATOM 815 C C . LEU A 1 104 ? 16.102 2.564 -24.878 1.00 94.38 104 LEU A C 1
ATOM 817 O O . LEU A 1 104 ? 16.502 2.405 -26.033 1.00 94.38 104 LEU A O 1
ATOM 821 N N . TYR A 1 105 ? 16.334 3.678 -24.178 1.00 95.31 105 TYR A N 1
ATOM 822 C CA . TYR A 1 105 ? 17.132 4.789 -24.683 1.00 95.31 105 TYR A CA 1
ATOM 823 C C . TYR A 1 105 ? 18.609 4.402 -24.846 1.00 95.31 105 TYR A C 1
ATOM 825 O O . TYR A 1 105 ? 19.189 4.617 -25.911 1.00 95.31 105 TYR A O 1
ATOM 833 N N . SER A 1 106 ? 19.204 3.776 -23.827 1.00 94.75 106 SER A N 1
ATOM 834 C CA . SER A 1 106 ? 20.597 3.312 -23.853 1.00 94.75 106 SER A CA 1
ATOM 835 C C . SER A 1 106 ? 20.840 2.283 -24.966 1.00 94.75 106 SER A C 1
ATOM 837 O O . SER A 1 106 ? 21.812 2.377 -25.714 1.00 94.75 106 SER A O 1
ATOM 839 N N . LEU A 1 107 ? 19.905 1.352 -25.166 1.00 93.88 107 LEU A N 1
ATOM 840 C CA . LEU A 1 107 ? 19.984 0.304 -26.182 1.00 93.88 107 LEU A CA 1
ATOM 841 C C . LEU A 1 107 ? 19.398 0.724 -27.536 1.00 93.88 107 LEU A C 1
ATOM 843 O O . LEU A 1 107 ? 19.174 -0.143 -28.379 1.00 93.88 107 LEU A O 1
ATOM 847 N N . ARG A 1 108 ? 19.150 2.016 -27.798 1.00 93.94 108 ARG A N 1
ATOM 848 C CA . ARG A 1 108 ? 18.418 2.461 -29.002 1.00 93.94 108 ARG A CA 1
ATOM 849 C C . ARG A 1 108 ? 18.984 1.910 -30.317 1.00 93.94 108 ARG A C 1
ATOM 851 O O . ARG A 1 108 ? 18.194 1.493 -31.161 1.00 93.94 108 ARG A O 1
ATOM 858 N N . TYR A 1 109 ? 20.312 1.811 -30.429 1.00 93.06 109 TYR A N 1
ATOM 859 C CA . TYR A 1 109 ? 21.033 1.306 -31.608 1.00 93.06 109 TYR A CA 1
ATOM 860 C C . TYR A 1 109 ? 21.267 -0.215 -31.625 1.00 93.06 109 TYR A C 1
ATOM 862 O O . TYR A 1 109 ? 21.840 -0.735 -32.576 1.00 93.06 109 TYR A O 1
ATOM 870 N N . HIS A 1 110 ? 20.842 -0.941 -30.589 1.00 91.50 110 HIS A N 1
ATOM 871 C CA . HIS A 1 110 ? 21.008 -2.391 -30.506 1.00 91.50 110 HIS A CA 1
ATOM 872 C C . HIS A 1 110 ? 19.827 -3.145 -31.125 1.00 91.50 110 HIS A C 1
ATOM 874 O O . HIS A 1 110 ? 18.715 -2.621 -31.261 1.00 91.50 110 HIS A O 1
ATOM 880 N N . SER A 1 111 ? 20.074 -4.416 -31.456 1.00 93.75 111 SER A N 1
ATOM 881 C CA . SER A 1 111 ? 19.057 -5.323 -31.988 1.00 93.75 111 SER A CA 1
ATOM 882 C C . SER A 1 111 ? 17.865 -5.478 -31.036 1.00 93.75 111 SER A C 1
ATOM 884 O O . SER A 1 111 ? 17.998 -5.391 -29.811 1.00 93.75 111 SER A O 1
ATOM 886 N N . ILE A 1 112 ? 16.690 -5.778 -31.599 1.00 93.50 112 ILE A N 1
ATOM 887 C CA . ILE A 1 112 ? 15.470 -6.008 -30.814 1.00 93.50 112 ILE A CA 1
ATOM 888 C C . ILE A 1 112 ? 15.656 -7.147 -29.795 1.00 93.50 112 ILE A C 1
ATOM 890 O O . ILE A 1 112 ? 15.133 -7.071 -28.688 1.00 93.50 112 ILE A O 1
ATOM 894 N N . LYS A 1 113 ? 16.467 -8.164 -30.137 1.00 95.88 113 LYS A N 1
ATOM 895 C CA . LYS A 1 113 ? 16.755 -9.325 -29.281 1.00 95.88 113 LYS A CA 1
ATOM 896 C C . LYS A 1 113 ? 17.422 -8.893 -27.975 1.00 95.88 113 LYS A C 1
ATOM 898 O O . LYS A 1 113 ? 17.018 -9.328 -26.903 1.00 95.88 113 LYS A O 1
ATOM 903 N N . THR A 1 114 ? 18.394 -7.987 -28.063 1.00 93.25 114 THR A N 1
ATOM 904 C CA . THR A 1 114 ? 19.092 -7.438 -26.893 1.00 93.25 114 THR A CA 1
ATOM 905 C C . THR A 1 114 ? 18.149 -6.611 -26.021 1.00 93.25 114 THR A C 1
ATOM 907 O O . THR A 1 114 ? 18.167 -6.762 -24.803 1.00 93.25 114 THR A O 1
ATOM 910 N N . LYS A 1 115 ? 17.290 -5.779 -26.629 1.00 94.25 115 LYS A N 1
ATOM 911 C CA . LYS A 1 115 ? 16.303 -4.964 -25.896 1.00 94.25 115 LYS A CA 1
ATOM 912 C C . LYS A 1 115 ? 15.351 -5.850 -25.093 1.00 94.25 115 LYS A C 1
ATOM 914 O O . LYS A 1 115 ? 15.237 -5.688 -23.886 1.00 94.25 115 LYS A O 1
ATOM 919 N N . VAL A 1 116 ? 14.739 -6.838 -25.745 1.00 95.31 116 VAL A N 1
ATOM 920 C CA . VAL A 1 116 ? 13.794 -7.762 -25.097 1.00 95.31 116 VAL A CA 1
ATOM 921 C C . VAL A 1 116 ? 14.460 -8.570 -23.981 1.00 95.31 116 VAL A C 1
ATOM 923 O O . VAL A 1 116 ? 13.828 -8.808 -22.957 1.00 95.31 116 VAL A O 1
ATOM 926 N N . LEU A 1 117 ? 15.731 -8.954 -24.143 1.00 95.44 117 LEU A N 1
ATOM 927 C CA . LEU A 1 117 ? 16.459 -9.701 -23.118 1.00 95.44 117 LEU A CA 1
ATOM 928 C C . LEU A 1 117 ? 16.802 -8.835 -21.897 1.00 95.44 117 LEU A C 1
ATOM 930 O O . LEU A 1 117 ? 16.611 -9.279 -20.773 1.00 95.44 117 LEU A O 1
ATOM 934 N N . VAL A 1 118 ? 17.311 -7.616 -22.099 1.00 95.19 118 VAL A N 1
ATOM 935 C CA . VAL A 1 118 ? 17.880 -6.785 -21.019 1.00 95.19 118 VAL A CA 1
ATOM 936 C C . VAL A 1 118 ? 16.822 -5.962 -20.285 1.00 95.19 118 VAL A C 1
ATOM 938 O O . VAL A 1 118 ? 16.904 -5.808 -19.063 1.00 95.19 118 VAL A O 1
ATOM 941 N N . THR A 1 119 ? 15.826 -5.439 -21.007 1.00 95.19 119 THR A N 1
ATOM 942 C CA . THR A 1 119 ? 14.787 -4.575 -20.438 1.00 95.19 119 THR A CA 1
ATOM 943 C C . THR A 1 119 ? 14.120 -5.176 -19.197 1.00 95.19 119 THR A C 1
ATOM 945 O O . THR A 1 119 ? 14.195 -4.513 -18.170 1.00 95.19 119 THR A O 1
ATOM 948 N N . PRO A 1 120 ? 13.569 -6.409 -19.181 1.00 94.88 120 PRO A N 1
ATOM 949 C CA . PRO A 1 120 ? 12.849 -6.913 -18.007 1.00 94.88 120 PRO A CA 1
ATOM 950 C C . PRO A 1 120 ? 13.705 -6.954 -16.731 1.00 94.88 120 PRO A C 1
ATOM 952 O O . PRO A 1 120 ? 13.209 -6.617 -15.654 1.00 94.88 120 PRO A O 1
ATOM 955 N N . PHE A 1 121 ? 14.995 -7.295 -16.835 1.00 95.94 121 PHE A N 1
ATOM 956 C CA . PHE A 1 121 ? 15.897 -7.312 -15.679 1.00 95.94 121 PHE A CA 1
ATOM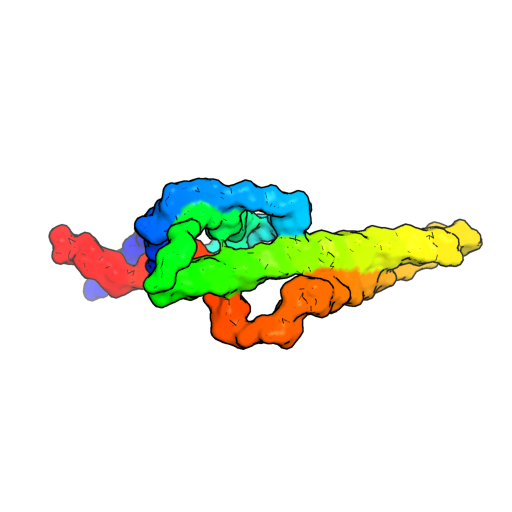 957 C C . PHE A 1 121 ? 16.165 -5.908 -15.145 1.00 95.94 121 PHE A C 1
ATOM 959 O O . PHE A 1 121 ? 16.118 -5.684 -13.935 1.00 95.94 121 PHE A O 1
ATOM 966 N N . SER A 1 122 ? 16.404 -4.942 -16.032 1.00 95.81 122 SER A N 1
ATOM 967 C CA . SER A 1 122 ? 16.630 -3.561 -15.609 1.00 95.81 122 SER A CA 1
ATOM 968 C C . SER A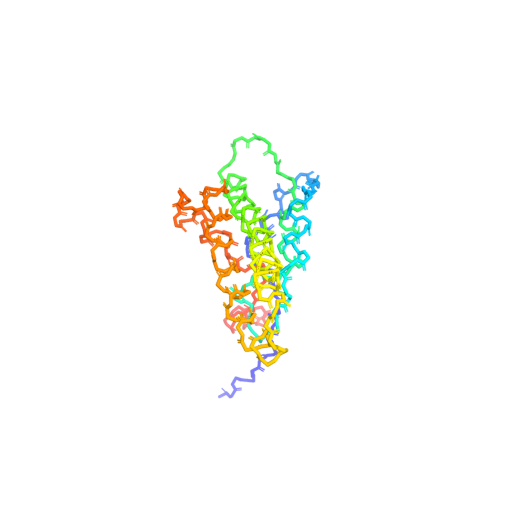 1 122 ? 15.357 -2.884 -15.101 1.00 95.81 122 SER A C 1
ATOM 970 O O . SER A 1 122 ? 15.390 -2.170 -14.098 1.00 95.81 122 SER A O 1
ATOM 972 N N . SER A 1 123 ? 14.213 -3.151 -15.733 1.00 96.38 123 SER A N 1
ATOM 973 C CA . SER A 1 123 ? 12.885 -2.742 -15.271 1.00 96.38 123 SER A CA 1
ATOM 974 C C . SER A 1 123 ? 12.638 -3.213 -13.837 1.00 96.38 123 SER A C 1
ATOM 976 O O . SER A 1 123 ? 12.295 -2.417 -12.962 1.00 96.38 123 SER A O 1
ATOM 978 N N . TYR A 1 124 ? 12.884 -4.498 -13.564 1.00 96.38 124 TYR A N 1
ATOM 979 C CA . TYR A 1 124 ? 12.729 -5.073 -12.229 1.00 96.38 124 TYR A CA 1
ATOM 980 C C . TYR A 1 124 ? 13.740 -4.512 -11.219 1.00 96.38 124 TYR A C 1
ATOM 982 O O . TYR A 1 124 ? 13.377 -4.197 -10.086 1.00 96.38 124 TYR A O 1
ATOM 990 N N . PHE A 1 125 ? 14.994 -4.311 -11.627 1.00 96.88 125 PHE A N 1
ATOM 991 C CA . PHE A 1 125 ? 15.988 -3.656 -10.777 1.00 96.88 125 PHE A CA 1
ATOM 992 C C . PHE A 1 125 ? 15.556 -2.233 -10.394 1.00 96.88 125 PHE A C 1
ATOM 994 O O . PHE A 1 125 ? 15.579 -1.869 -9.218 1.00 96.88 125 PHE A O 1
ATOM 1001 N N . GLY A 1 126 ? 15.075 -1.453 -11.365 1.00 96.81 126 GLY A N 1
ATOM 1002 C CA . GLY A 1 126 ? 14.527 -0.119 -11.128 1.00 96.81 126 GLY A CA 1
ATOM 1003 C C . GLY A 1 126 ? 13.324 -0.133 -10.189 1.00 96.81 126 GLY A C 1
ATOM 1004 O O . GLY A 1 126 ? 13.234 0.724 -9.313 1.00 96.81 126 GLY A O 1
ATOM 1005 N N . TYR A 1 127 ? 12.444 -1.133 -10.291 1.00 97.12 127 TYR A N 1
ATOM 1006 C CA . TYR A 1 127 ? 11.338 -1.322 -9.347 1.00 97.12 127 TYR A CA 1
ATOM 1007 C C . TYR A 1 127 ? 11.830 -1.483 -7.897 1.00 97.12 127 TYR A C 1
ATOM 1009 O O . TYR A 1 127 ? 11.316 -0.817 -6.993 1.00 97.12 127 TYR A O 1
ATOM 1017 N N . LEU A 1 128 ? 12.846 -2.327 -7.667 1.00 96.44 128 LEU A N 1
ATOM 1018 C CA . LEU A 1 128 ? 13.415 -2.564 -6.333 1.00 96.44 128 LEU A CA 1
ATOM 1019 C C . LEU A 1 128 ? 14.113 -1.320 -5.775 1.00 96.44 128 LEU A C 1
ATOM 1021 O O . LEU A 1 128 ? 13.888 -0.952 -4.620 1.00 96.44 128 LEU A O 1
ATOM 1025 N N . VAL A 1 129 ? 14.921 -0.643 -6.594 1.00 96.81 129 VAL A N 1
ATOM 1026 C CA . VAL A 1 129 ? 15.585 0.610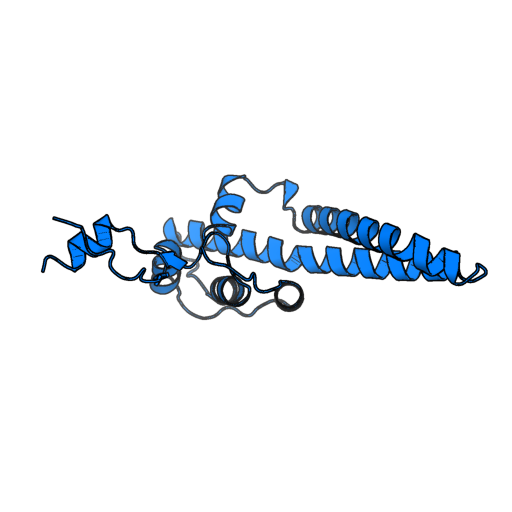 -6.203 1.00 96.81 129 VAL A CA 1
ATOM 1027 C C . VAL A 1 129 ? 14.547 1.688 -5.892 1.00 96.81 129 VAL A C 1
ATOM 1029 O O . VAL A 1 129 ? 14.631 2.337 -4.850 1.00 96.81 129 VAL A O 1
ATOM 1032 N N . GLY A 1 130 ? 13.519 1.821 -6.731 1.00 96.25 130 GLY A N 1
ATOM 1033 C CA . GLY A 1 130 ? 12.400 2.733 -6.508 1.00 96.25 130 GLY A CA 1
ATOM 1034 C C . GLY A 1 130 ? 11.655 2.436 -5.207 1.00 96.25 130 GLY A C 1
ATOM 1035 O O . GLY A 1 130 ? 11.340 3.353 -4.452 1.00 96.25 130 GLY A O 1
ATOM 1036 N N . GLN A 1 131 ? 11.443 1.159 -4.875 1.00 94.62 131 GLN A N 1
ATOM 1037 C CA . GLN A 1 131 ? 10.852 0.770 -3.593 1.00 94.62 131 GLN A CA 1
ATOM 1038 C C . GLN A 1 131 ? 11.695 1.237 -2.400 1.00 94.62 131 GLN A C 1
ATOM 1040 O O . GLN A 1 131 ? 11.139 1.737 -1.420 1.00 94.62 131 GLN A O 1
ATOM 1045 N N . GLN A 1 132 ? 13.020 1.092 -2.467 1.00 96.12 132 GLN A N 1
ATOM 1046 C CA . GLN A 1 132 ? 13.900 1.546 -1.389 1.00 96.12 132 GLN A CA 1
ATOM 1047 C C . GLN A 1 132 ? 13.958 3.069 -1.293 1.00 96.12 132 GLN A C 1
ATOM 1049 O O . GLN A 1 132 ? 13.846 3.601 -0.191 1.00 96.12 132 GLN A O 1
ATOM 1054 N N . ALA A 1 133 ? 14.026 3.766 -2.428 1.00 96.00 133 ALA A N 1
ATOM 1055 C CA . ALA A 1 133 ? 13.962 5.223 -2.474 1.00 96.00 133 ALA A CA 1
ATOM 1056 C C . ALA A 1 133 ? 12.648 5.757 -1.878 1.00 96.00 133 ALA A C 1
ATOM 1058 O O . ALA A 1 133 ? 12.671 6.670 -1.056 1.00 96.00 133 ALA A O 1
ATOM 1059 N N . GLY A 1 134 ? 11.506 5.144 -2.210 1.00 95.00 134 GLY A N 1
ATOM 1060 C CA . GLY A 1 134 ? 10.210 5.503 -1.629 1.00 95.00 134 GLY A CA 1
ATOM 1061 C C . GLY A 1 134 ? 10.132 5.225 -0.127 1.00 95.00 134 GLY A C 1
ATOM 1062 O O . GLY A 1 134 ? 9.620 6.047 0.632 1.00 95.00 134 GLY A O 1
ATOM 1063 N N . ASN A 1 135 ? 10.675 4.091 0.328 1.00 94.56 135 ASN A N 1
ATOM 1064 C CA . ASN A 1 135 ? 10.751 3.783 1.757 1.00 94.56 135 ASN A CA 1
ATOM 1065 C C . ASN A 1 135 ? 11.630 4.791 2.514 1.00 94.56 135 ASN A C 1
ATOM 1067 O O . ASN A 1 135 ? 11.277 5.164 3.631 1.00 94.56 135 ASN A O 1
ATOM 1071 N N . LEU A 1 136 ? 12.735 5.241 1.916 1.00 95.44 136 LEU A N 1
ATOM 1072 C CA . LEU A 1 136 ? 13.598 6.274 2.482 1.00 95.44 136 LEU A CA 1
ATOM 1073 C C . LEU A 1 136 ? 12.876 7.630 2.535 1.00 95.44 136 LEU A C 1
ATOM 1075 O O . LEU A 1 136 ? 12.815 8.236 3.601 1.00 95.44 136 LEU A O 1
ATOM 1079 N N . TYR A 1 137 ? 12.263 8.063 1.427 1.00 95.00 137 TYR A N 1
ATOM 1080 C CA . TYR A 1 137 ? 11.570 9.354 1.318 1.00 95.00 137 TYR A CA 1
ATOM 1081 C C . TYR A 1 137 ? 10.422 9.503 2.326 1.00 95.00 137 TYR A C 1
ATOM 1083 O O . TYR A 1 137 ? 10.307 10.521 3.000 1.00 95.00 137 TYR A O 1
ATOM 1091 N N . TYR A 1 138 ? 9.599 8.463 2.490 1.00 93.81 138 TYR A N 1
ATOM 1092 C CA . TYR A 1 138 ? 8.504 8.461 3.469 1.00 93.81 138 TYR A CA 1
ATOM 1093 C C . TYR A 1 138 ? 8.946 8.083 4.895 1.00 93.81 138 TYR A C 1
ATOM 1095 O O . TYR A 1 138 ? 8.102 7.893 5.778 1.00 93.81 138 TYR A O 1
ATOM 1103 N N . GLY A 1 139 ? 10.255 7.944 5.136 1.00 92.19 139 GLY A N 1
ATOM 1104 C CA . GLY A 1 139 ? 10.814 7.655 6.456 1.00 92.19 139 GLY A CA 1
ATOM 1105 C C . GLY A 1 139 ? 10.421 6.284 7.011 1.00 92.19 139 GLY A C 1
ATOM 1106 O O . GLY A 1 139 ? 10.398 6.094 8.224 1.00 92.19 139 GLY A O 1
ATOM 1107 N N . ARG A 1 140 ? 10.101 5.311 6.151 1.00 91.88 140 ARG A N 1
ATOM 1108 C CA . ARG A 1 140 ? 9.726 3.944 6.560 1.00 91.88 140 ARG A CA 1
ATOM 1109 C C . ARG A 1 140 ? 10.882 3.148 7.156 1.00 91.88 140 ARG A C 1
ATOM 1111 O O . ARG A 1 140 ? 10.640 2.138 7.806 1.00 91.88 140 ARG A O 1
ATOM 1118 N N . TRP A 1 141 ? 12.124 3.574 6.930 1.00 89.50 141 TRP A N 1
ATOM 1119 C CA . TRP A 1 141 ? 13.299 2.996 7.592 1.00 89.50 141 TRP A CA 1
ATOM 1120 C C . TRP A 1 141 ? 13.401 3.392 9.065 1.00 89.50 141 TRP A C 1
ATOM 1122 O O . TRP A 1 141 ? 13.938 2.626 9.854 1.00 89.50 141 TRP A O 1
ATOM 1132 N N . SER A 1 142 ? 12.846 4.548 9.433 1.00 89.06 142 SER A N 1
ATOM 1133 C CA . SER A 1 142 ? 12.824 5.041 10.812 1.00 89.06 142 SER A CA 1
ATOM 1134 C C . SER A 1 142 ? 11.542 4.658 11.563 1.00 89.06 142 SER A C 1
ATOM 1136 O O . SER A 1 142 ? 11.378 5.049 12.715 1.00 89.06 142 SER A O 1
ATOM 1138 N N . GLU A 1 143 ? 10.610 3.935 10.931 1.00 88.88 143 GLU A N 1
ATOM 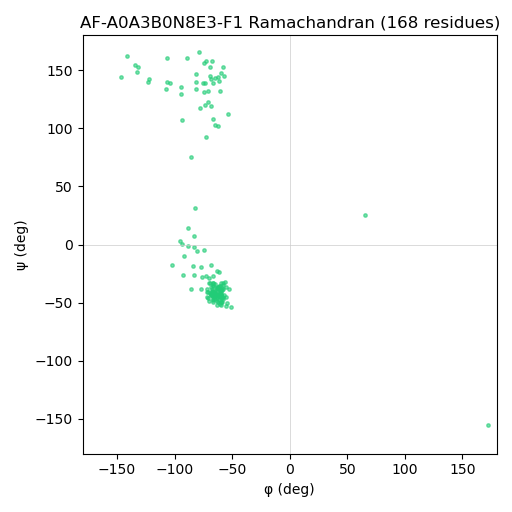1139 C CA . GLU A 1 143 ? 9.398 3.467 11.607 1.00 88.88 143 GLU A CA 1
ATOM 1140 C C . GLU A 1 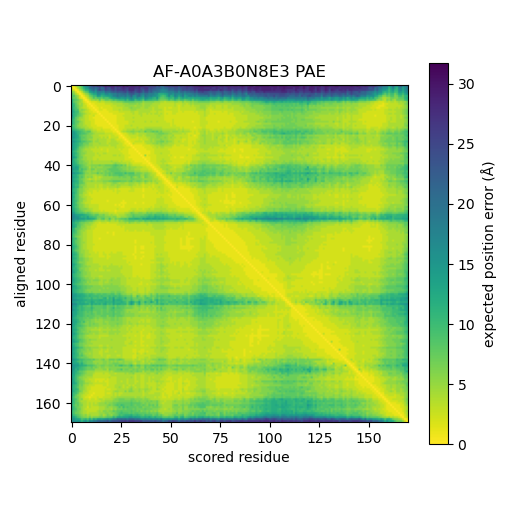143 ? 9.719 2.363 12.607 1.00 88.88 143 GLU A C 1
ATOM 1142 O O . GLU A 1 143 ? 10.356 1.362 12.267 1.00 88.88 143 GLU A O 1
ATOM 1147 N N . TYR A 1 144 ? 9.185 2.501 13.820 1.00 91.38 144 TYR A N 1
ATOM 1148 C CA . TYR A 1 144 ? 9.247 1.438 14.810 1.00 91.38 144 TYR A CA 1
ATOM 1149 C C . TYR A 1 144 ? 8.508 0.191 14.309 1.00 91.38 144 TYR A C 1
ATOM 1151 O 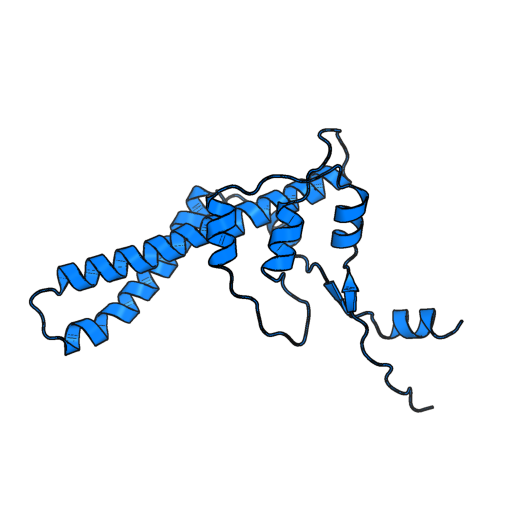O . TYR A 1 144 ? 7.452 0.263 13.671 1.00 91.38 144 TYR A O 1
ATOM 1159 N N . GLY A 1 145 ? 9.043 -0.988 14.645 1.00 90.94 145 GLY A N 1
ATOM 1160 C CA . GLY A 1 145 ? 8.458 -2.271 14.243 1.00 90.94 145 GLY A CA 1
ATOM 1161 C C . GLY A 1 145 ? 6.997 -2.430 14.678 1.00 90.94 145 GLY A C 1
ATOM 1162 O O . GLY A 1 145 ? 6.202 -3.011 13.940 1.00 90.94 145 GLY A O 1
ATOM 1163 N N . GLN A 1 146 ? 6.630 -1.844 15.822 1.00 89.06 146 GLN A N 1
ATOM 1164 C CA . GLN A 1 146 ? 5.264 -1.833 16.343 1.00 89.06 146 GLN A CA 1
ATOM 1165 C C . GLN A 1 146 ? 4.294 -1.083 15.420 1.00 89.06 146 GLN A C 1
ATOM 1167 O O . GLN A 1 146 ? 3.258 -1.632 15.058 1.00 89.06 146 GLN A O 1
ATOM 1172 N N . GLU A 1 147 ? 4.636 0.126 14.967 1.00 91.25 147 GLU A N 1
ATOM 1173 C CA . GLU A 1 147 ? 3.790 0.909 14.048 1.00 91.25 147 GLU A CA 1
ATOM 1174 C C . GLU A 1 147 ? 3.590 0.176 12.720 1.00 91.25 147 GLU A C 1
ATOM 1176 O O . GLU A 1 147 ? 2.488 0.110 12.169 1.00 91.25 147 GLU A O 1
ATOM 1181 N N . ARG A 1 148 ? 4.657 -0.466 12.237 1.00 91.12 148 ARG A N 1
ATOM 1182 C CA . ARG A 1 148 ? 4.613 -1.264 11.014 1.00 91.12 148 ARG A CA 1
ATOM 1183 C C . ARG A 1 148 ? 3.786 -2.539 11.174 1.00 91.12 148 ARG A C 1
ATOM 1185 O O . ARG A 1 148 ? 3.176 -2.986 10.202 1.00 91.12 148 ARG A O 1
ATOM 1192 N N . ALA A 1 149 ? 3.779 -3.143 12.360 1.00 92.62 149 ALA A N 1
ATOM 1193 C CA . ALA A 1 149 ? 2.909 -4.270 12.680 1.00 92.62 149 ALA A CA 1
ATOM 1194 C C . ALA A 1 149 ? 1.443 -3.821 12.743 1.00 92.62 149 ALA A C 1
ATOM 1196 O O . ALA A 1 149 ? 0.596 -4.459 12.118 1.00 92.62 149 ALA A O 1
ATOM 1197 N N . LEU A 1 150 ? 1.167 -2.675 13.378 1.00 92.12 150 LEU A N 1
ATOM 1198 C CA . LEU A 1 150 ? -0.164 -2.067 13.425 1.00 92.12 150 LEU A CA 1
ATOM 1199 C C . LEU A 1 150 ? -0.713 -1.803 12.022 1.00 92.12 150 LEU A C 1
ATOM 1201 O O . LEU A 1 150 ? -1.856 -2.154 11.758 1.00 92.12 150 LEU A O 1
ATOM 1205 N N . GLY A 1 151 ? 0.091 -1.279 11.091 1.00 91.25 151 GLY A N 1
ATOM 1206 C CA . GLY A 1 151 ? -0.315 -1.085 9.690 1.00 91.25 151 GLY A CA 1
ATOM 1207 C C . GLY A 1 151 ? -0.637 -2.382 8.930 1.00 91.25 151 GLY A C 1
ATOM 1208 O O . GLY A 1 151 ? -1.388 -2.368 7.953 1.00 91.25 151 GLY A O 1
ATOM 1209 N N . LYS A 1 152 ? -0.103 -3.524 9.381 1.00 92.12 152 LYS A N 1
ATOM 1210 C CA . LYS A 1 152 ? -0.296 -4.839 8.749 1.00 92.12 152 LYS A CA 1
ATOM 1211 C C . LYS A 1 152 ? -1.473 -5.636 9.306 1.00 92.12 152 LYS A C 1
ATOM 1213 O O . LYS A 1 152 ? -1.802 -6.652 8.697 1.00 92.12 152 LYS A O 1
ATOM 1218 N N . LEU A 1 153 ? -2.095 -5.218 10.415 1.00 93.00 153 LEU A N 1
ATOM 1219 C CA . LEU A 1 153 ? -3.192 -5.994 11.007 1.00 93.00 153 LEU A CA 1
ATOM 1220 C C . LEU A 1 153 ? -4.348 -6.129 10.002 1.00 93.00 153 LEU A C 1
ATOM 1222 O O . LEU A 1 153 ? -4.724 -5.114 9.395 1.00 93.00 153 LEU A O 1
ATOM 1226 N N . PRO A 1 154 ? -4.886 -7.345 9.806 1.00 92.69 154 PRO A N 1
ATOM 1227 C CA . PRO A 1 154 ? -5.938 -7.591 8.833 1.00 92.69 154 PRO A CA 1
ATOM 1228 C C . PRO A 1 154 ? -7.244 -6.920 9.270 1.00 92.69 154 PRO A C 1
ATOM 1230 O O . PRO A 1 154 ? -7.565 -6.896 10.457 1.00 92.69 154 PRO A O 1
ATOM 1233 N N . ALA A 1 155 ? -8.009 -6.383 8.321 1.00 92.69 155 ALA A N 1
ATOM 1234 C CA . ALA A 1 155 ? -9.307 -5.755 8.595 1.00 92.69 155 ALA A CA 1
ATOM 1235 C C . ALA A 1 155 ? -10.443 -6.769 8.834 1.00 92.69 155 ALA A C 1
ATOM 1237 O O . ALA A 1 155 ? -11.491 -6.447 9.388 1.00 92.69 155 ALA A O 1
ATOM 1238 N N . LYS A 1 156 ? -10.247 -8.011 8.393 1.00 92.69 156 LYS A N 1
ATOM 1239 C CA . LYS A 1 156 ? -11.210 -9.106 8.526 1.00 92.69 156 LYS A CA 1
ATOM 1240 C C . LYS A 1 156 ? -10.504 -10.332 9.066 1.00 92.69 156 LYS A C 1
ATOM 1242 O O . LYS A 1 156 ? -9.311 -10.517 8.828 1.00 92.69 156 LYS A O 1
ATOM 1247 N N . ARG A 1 157 ? -11.250 -11.187 9.748 1.00 92.00 157 ARG A N 1
ATOM 1248 C CA . ARG A 1 157 ? -10.789 -12.497 10.198 1.00 92.00 157 ARG A CA 1
ATOM 1249 C C . ARG A 1 157 ? -11.908 -13.519 10.063 1.00 92.00 157 ARG A C 1
ATOM 1251 O O . ARG A 1 157 ? -13.077 -13.161 9.933 1.00 92.00 157 ARG A O 1
ATOM 1258 N N . PHE A 1 158 ? -11.540 -14.791 10.090 1.00 90.75 158 PHE A N 1
ATOM 1259 C CA . PHE A 1 158 ? -12.515 -15.846 10.327 1.00 90.75 158 PHE A CA 1
ATOM 1260 C C . PHE A 1 158 ? -12.776 -15.967 11.827 1.00 90.75 158 PHE A C 1
ATOM 1262 O O . PHE A 1 158 ? -11.862 -15.742 12.630 1.00 90.75 158 PHE A O 1
ATOM 1269 N N . LEU A 1 159 ? -14.009 -16.314 12.193 1.00 88.88 159 LEU A N 1
ATOM 1270 C CA . LEU A 1 159 ? -14.298 -16.754 13.555 1.00 88.88 159 LEU A CA 1
ATOM 1271 C C . LEU A 1 159 ? -13.563 -18.062 13.841 1.00 88.88 159 LEU A C 1
ATOM 1273 O O . LEU A 1 159 ? -13.421 -18.918 12.960 1.00 88.88 159 LEU A O 1
ATOM 1277 N N . THR A 1 160 ? -13.087 -18.206 15.073 1.00 87.31 160 THR A N 1
ATOM 1278 C CA . THR A 1 160 ? -12.521 -19.474 15.531 1.00 87.31 160 THR A CA 1
ATOM 1279 C C . THR A 1 160 ? -13.644 -20.479 15.775 1.00 87.31 160 THR A C 1
ATOM 1281 O O . THR A 1 160 ? -14.791 -20.108 16.019 1.00 87.31 160 THR A O 1
ATOM 1284 N N . GLN A 1 161 ? -13.329 -21.776 15.717 1.00 84.56 161 GLN A N 1
ATOM 1285 C CA . GLN A 1 161 ? -14.335 -22.811 15.973 1.00 84.56 161 GLN A CA 1
ATOM 1286 C C . GLN A 1 161 ? -14.925 -22.688 17.387 1.00 84.56 161 GLN A C 1
ATOM 1288 O O . GLN A 1 161 ? -16.102 -22.951 17.580 1.00 84.56 161 GLN A O 1
ATOM 1293 N N . GLU A 1 162 ? -14.120 -22.247 18.354 1.00 86.00 162 GLU A N 1
ATOM 1294 C CA . GLU A 1 162 ? -14.545 -22.013 19.736 1.00 86.00 162 GLU A CA 1
ATOM 1295 C C . GLU A 1 162 ? -15.575 -20.882 19.837 1.00 86.00 162 GLU A C 1
ATOM 1297 O O . GLU A 1 162 ? -16.609 -21.055 20.478 1.00 86.00 162 GLU A O 1
ATOM 1302 N N . GLU A 1 163 ? -15.338 -19.757 19.151 1.00 86.25 163 GLU A N 1
ATOM 1303 C CA . GLU A 1 163 ? -16.293 -18.644 19.073 1.00 86.25 163 GLU A CA 1
ATOM 1304 C C . GLU A 1 163 ? -17.594 -19.087 18.394 1.00 86.25 163 GLU A C 1
ATOM 1306 O O . GLU A 1 163 ? -18.686 -18.781 18.868 1.00 86.25 163 GLU A O 1
ATOM 1311 N N . ILE A 1 164 ? -17.489 -19.846 17.299 1.00 86.69 164 ILE A N 1
ATOM 1312 C CA . ILE A 1 164 ? -18.653 -20.380 16.583 1.00 86.69 164 ILE A CA 1
ATOM 1313 C C . ILE A 1 164 ? -19.469 -21.302 17.499 1.00 86.69 164 ILE A C 1
ATOM 1315 O O . ILE A 1 164 ? -20.685 -21.141 17.592 1.00 86.69 164 ILE A O 1
ATOM 1319 N N . ASP A 1 165 ? -18.813 -22.231 18.198 1.00 85.88 165 ASP A N 1
ATOM 1320 C CA . ASP A 1 165 ? -19.464 -23.151 19.134 1.00 85.88 165 ASP A CA 1
ATOM 1321 C C . ASP A 1 165 ? -20.126 -22.372 20.296 1.00 85.88 165 ASP A C 1
ATOM 1323 O O . ASP A 1 165 ? -21.223 -22.727 20.728 1.00 85.88 165 ASP A O 1
ATOM 1327 N N . GLN A 1 166 ? -19.511 -21.280 20.772 1.00 87.50 166 GLN A N 1
ATOM 1328 C CA . GLN A 1 166 ? -20.069 -20.408 21.815 1.00 87.50 166 GLN A CA 1
ATOM 1329 C C . GLN A 1 166 ? -21.318 -19.646 21.348 1.00 87.50 166 GLN A C 1
ATOM 1331 O O . GLN A 1 166 ? -22.276 -19.515 22.110 1.00 87.50 166 GLN A O 1
ATOM 1336 N N . TYR A 1 167 ? -21.327 -19.137 20.115 1.00 84.31 167 TYR A N 1
ATOM 1337 C CA . TYR A 1 167 ? -22.495 -18.450 19.556 1.00 84.31 167 TYR A CA 1
ATOM 1338 C C . TYR A 1 167 ? -23.607 -19.416 19.135 1.00 84.31 167 TYR A C 1
ATOM 1340 O O . TYR A 1 167 ? -24.772 -19.027 19.150 1.00 84.31 167 TYR A O 1
ATOM 1348 N N . SER A 1 168 ? -23.254 -20.654 18.773 1.00 80.56 168 SER A N 1
ATOM 1349 C CA . SER A 1 168 ? -24.200 -21.686 18.339 1.00 80.56 168 SER A CA 1
ATOM 1350 C C . SER A 1 168 ? -24.861 -22.442 19.493 1.00 80.56 168 SER A C 1
ATOM 1352 O O . SER A 1 168 ? -25.955 -22.956 19.295 1.00 80.56 168 SER A O 1
ATOM 1354 N N . ASN A 1 169 ? -24.229 -22.542 20.668 1.00 69.38 169 ASN A N 1
ATOM 1355 C CA . ASN A 1 169 ? -24.799 -23.197 21.858 1.00 69.38 169 ASN A CA 1
ATOM 1356 C C . ASN A 1 169 ? -25.762 -22.285 22.653 1.00 69.38 169 ASN A C 1
ATOM 1358 O O . ASN A 1 169 ? -25.852 -22.394 23.877 1.00 69.38 169 ASN A O 1
ATOM 1362 N N . LYS A 1 170 ? -26.467 -21.379 21.968 1.00 54.34 170 LYS A N 1
ATOM 1363 C CA . LYS A 1 170 ? -27.595 -20.617 22.521 1.00 54.34 170 LYS A CA 1
ATOM 1364 C C . LYS A 1 170 ? -28.920 -21.181 22.038 1.00 54.34 170 LYS A C 1
ATOM 1366 O O . LYS A 1 170 ? -28.998 -21.532 20.842 1.00 54.34 170 LYS A O 1
#

Secondary structure (DSSP, 8-state):
-----PPPPEEE-HHHHHHHHS--EE-PPPHHHHHHHHTSPPPP-SS--S--HHHHHHHHTEE--SS--HHHHHHHHHHHHHHHHHHHHHHHHHHHHHHHHHHHHHTTTS-HHHHHHHHHHHHHHHHHHHHHHHHHHTTTTSS-HHHHHHHH--SEEEPPHHHHHHHH--

Foldseek 3Di:
DPPPPDDWDKDFDPLLVLLVVQFPFFDDADPLLVVLLVVFAADDDPFQQFEGSVRLVVLLGTDGDPDDDPSSVLSVLLNLLSNLNSSLQVLLVVLLVVQLVVLCVVCVVPDPVVNVVVNVVSSNVRSVVSSVVSCVVSVVVVDDPSSNVSNGGGRMGIDDPVRVCVVVVD

Nearest PDB structures (foldseek):
  8ap6-assembly1_A  TM=3.072E-01  e=1.161E+00  Trypanosoma brucei brucei

Mean predicted aligned error: 5.56 Å

=== Feature glossary ===
The record interleaves many kinds of information about one protein. Here is each kind framed as the question it answers.

Q: What does the local fold look like, residue by residue?
A: The Foldseek 3Di string encodes local tertiary geometry as a 20-letter alphabet — one character per residue — derived from the relative positions of nearby Cα atoms. Unlike the amino-acid sequence, 3Di is a direct function of the 3D structure, so two proteins with the same fold have similar 3Di strings even at low sequence identity.

Q: Which residues are in helices, strands, or loops?
A: The SS8 string is DSSP's per-residue secondary-structure call. α-helix (H) means an i→i+4 H-bond ladder; β-strand (E) means the residue participates in a β-sheet; 3₁₀ (G) and π (I) are tighter and wider helices; T/S are turns/bends; '-' is loop.

Q: How big and how compact is the whole molecule?
A: Radius of gyration (Rg) is the root-mean-square distance of Cα atoms from their centroid — a single number for overall size and compactness. A globular domain of N residues has Rg ≈ 2.2·N^0.38 Å; an extended or disordered chain has a much larger Rg. The Cα contact count is the number of residue pairs whose Cα atoms are within 8 Å and are more than four positions apart in sequence — a standard proxy for tertiary packing density. The bounding box is the smallest axis-aligned box enclosing all Cα atoms.

Q: Where is each backbone atom in 3D?
A: Structure coordinates are given as an mmCIF _atom_site loop: one row per atom with element, residue name, chain id, sequence number, and x/y/z position in Å. Only the four main-chain atoms per residue are included here; side chains are omitted to keep the record compact.

Q: What is the amino-acid chain?
A: Primary structure: the covalent order of the twenty standard amino acids along the backbone. Two proteins with the same sequence will (almost always) fold to the same structure; two with 30% identity often share a fold but not the details.

Q: What if only a Cα trace is available?
A: Three-state secondary structure (P-SEA) collapses the eight DSSP classes into helix (a), strand (b), and coil (c). P-SEA assigns these from Cα geometry alone — distances and angles — without requiring backbone oxygens, so it works on any Cα trace.

Q: What family and function is it annotated with?
A: Database cross-references. InterPro integrates a dozen domain/family signature databases into unified entries with residue-range hits. GO terms attach function/process/location labels with evidence codes. CATH codes position the fold in a four-level structural taxonomy. Organism is the NCBI-taxonomy species name.

Q: How confident is the AlphaFold model at each residue?
A: pLDDT is the predicted lDDT-Cα score: AlphaFold's confidence that the local environment of each residue (all inter-atomic distances within 15 Å) is correctly placed. It is a per-residue number between 0 and 100, with higher meaning more reliable.

Q: How mobile is each atom in the crystal?
A: B-factor (Debye–Waller factor) reflects atomic displacement in the crystal lattice. It is an experimental observable (units Å²), not a prediction; low values mean the atom is pinned down, high values mean it moves or is heterogeneous across the crystal.

Q: Which residues are buried vs exposed?
A: SASA measures how much of the protein is reachable by solvent. It is computed by rolling a water-sized probe over the atomic surface and summing the exposed area (Å²). Per-residue SASA distinguishes core (buried, low SASA) from surface (exposed, high SASA) residues; total SASA is a whole-molecule size measure.

Q: What do the diagnostic plots show?
A: Plot images: a contact map (which residues are close in 3D, as an N×N binary image), a Ramachandran scatter (backbone torsion angles, revealing secondary-structure composition at a glance), and — for AlphaFold structures — a PAE heatmap (pairwise prediction confidence).

Q: What known structures does this most resemble?
A: The Foldseek neighbor list gives the closest experimentally determined structures in the PDB, ranked by structural alignment. TM-score near 1 means near-identical fold; near 0.3 means only rough topology match. This is how one finds what a novel AlphaFold prediction most resembles in the solved-structure universe.

Q: Are the domains correctly placed relative to each other?
A: Predicted aligned error is AlphaFold's pairwise confidence. Unlike pLDDT (per-residue), PAE is per-residue-pair and captures whether two parts of the structure are correctly placed relative to each other. Units are ångströms of expected positional error.

Q: What do the rendered images show?
A: Structure images are PyMOL renders from six orthogonal camera directions. Cartoon representation draws helices as coils and strands as arrows; sticks shows the backbone as bonds; surface shows the solvent-excluded envelope. Rainbow coloring maps sequence position to hue (blue→red, N→C); chain coloring assigns a distinct color per polypeptide.

Q: What are the backbone torsion angles?
A: φ (phi) and ψ (psi) are the two rotatable backbone dihedrals per residue: φ is the C(i-1)–N–Cα–C torsion, ψ is the N–Cα–C–N(i+1) torsion, both in degrees on (−180°, 180°]. α-helical residues cluster near (−60°, −45°); β-strand residues near (−120°, +130°). A Ramachandran plot is simply a scatter of (φ, ψ) for every residue.